Protein AF-A0A8C7GFR6-F1 (afdb_monomer_lite)

pLDDT: mean 73.21, std 19.99, range [36.62, 97.94]

Structure (mmCIF, N/CA/C/O backbone):
data_AF-A0A8C7GFR6-F1
#
_entry.id   AF-A0A8C7GFR6-F1
#
loop_
_atom_site.group_PDB
_atom_site.id
_atom_site.type_symbol
_atom_site.label_atom_id
_atom_site.label_alt_id
_atom_site.label_comp_id
_atom_site.label_asym_id
_atom_site.label_entity_id
_atom_site.label_seq_id
_atom_site.pdbx_PDB_ins_code
_atom_site.Cartn_x
_atom_site.Cartn_y
_atom_site.Cartn_z
_atom_site.occupancy
_atom_site.B_iso_or_equiv
_atom_site.auth_seq_id
_atom_site.auth_comp_id
_atom_site.auth_asym_id
_atom_site.auth_atom_id
_atom_site.pdbx_PDB_model_num
ATOM 1 N N . MET A 1 1 ? 80.960 -46.924 -108.525 1.00 36.62 1 MET A N 1
ATOM 2 C CA . MET A 1 1 ? 81.783 -46.013 -107.696 1.00 36.62 1 MET A CA 1
ATOM 3 C C . MET A 1 1 ? 80.861 -44.865 -107.328 1.00 36.62 1 MET A C 1
ATOM 5 O O . MET A 1 1 ? 80.408 -44.192 -108.235 1.00 36.62 1 MET A O 1
ATOM 9 N N . GLY A 1 2 ? 80.230 -44.901 -106.152 1.00 39.12 2 GLY A N 1
ATOM 10 C CA . GLY A 1 2 ? 80.754 -44.278 -104.926 1.00 39.12 2 GLY A CA 1
ATOM 11 C C . GLY A 1 2 ? 80.373 -42.790 -104.955 1.00 39.12 2 GLY A C 1
ATOM 12 O O . GLY A 1 2 ? 80.595 -42.145 -105.963 1.00 39.12 2 GLY A O 1
ATOM 13 N N . SER A 1 3 ? 79.770 -42.152 -103.966 1.00 44.12 3 SER A N 1
ATOM 14 C CA . SER A 1 3 ? 79.444 -42.494 -102.588 1.00 44.12 3 SER A CA 1
ATOM 15 C C . SER A 1 3 ? 78.724 -41.267 -102.009 1.00 44.12 3 SER A C 1
ATOM 17 O O . SER A 1 3 ? 79.052 -40.140 -102.369 1.00 44.12 3 SER A O 1
ATOM 19 N N . ALA A 1 4 ? 77.806 -41.513 -101.075 1.00 51.78 4 ALA A N 1
ATOM 20 C CA . ALA A 1 4 ? 77.635 -40.708 -99.865 1.00 51.78 4 ALA A CA 1
ATOM 21 C C . ALA A 1 4 ? 77.286 -39.211 -100.002 1.00 51.78 4 ALA A C 1
ATOM 23 O O . ALA A 1 4 ? 78.116 -38.387 -99.657 1.00 51.78 4 ALA A O 1
ATOM 24 N N . TRP A 1 5 ? 76.039 -38.856 -100.353 1.00 46.09 5 TRP A N 1
ATOM 25 C CA . TRP A 1 5 ? 75.484 -37.524 -100.005 1.00 46.09 5 TRP A CA 1
ATOM 26 C C . TRP A 1 5 ? 73.979 -37.507 -99.654 1.00 46.09 5 TRP A C 1
ATOM 28 O O . TRP A 1 5 ? 73.376 -36.443 -99.567 1.00 46.09 5 TRP A O 1
ATOM 38 N N . THR A 1 6 ? 73.344 -38.653 -99.383 1.00 49.88 6 THR A N 1
ATOM 39 C CA . THR A 1 6 ? 71.915 -38.729 -98.998 1.00 49.88 6 THR A CA 1
ATOM 40 C C . THR A 1 6 ? 71.670 -38.799 -97.483 1.00 49.88 6 THR A C 1
ATOM 42 O O . THR A 1 6 ? 70.649 -39.329 -97.056 1.00 49.88 6 THR A O 1
ATOM 45 N N . GLN A 1 7 ? 72.577 -38.276 -96.646 1.00 54.22 7 GLN A N 1
ATOM 46 C CA . GLN A 1 7 ? 72.480 -38.428 -95.182 1.00 54.22 7 GLN A CA 1
ATOM 47 C C . GLN A 1 7 ? 72.516 -37.175 -94.275 1.00 54.22 7 GLN A C 1
ATOM 49 O O . GLN A 1 7 ? 72.302 -37.379 -93.084 1.00 54.22 7 GLN A O 1
ATOM 54 N N . PRO A 1 8 ? 72.650 -35.900 -94.711 1.00 48.75 8 PRO A N 1
ATOM 55 C CA . PRO A 1 8 ? 72.540 -34.802 -93.743 1.00 48.75 8 PRO A CA 1
ATOM 56 C C . PRO A 1 8 ? 71.110 -34.249 -93.589 1.00 48.75 8 PRO A C 1
ATOM 58 O O . PRO A 1 8 ? 70.756 -33.785 -92.512 1.00 48.75 8 PRO A O 1
ATOM 61 N N . LEU A 1 9 ? 70.246 -34.318 -94.612 1.00 44.97 9 LEU A N 1
ATOM 62 C CA . LEU A 1 9 ? 68.931 -33.646 -94.575 1.00 44.97 9 LEU A CA 1
ATOM 63 C C . LEU A 1 9 ? 67.828 -34.441 -93.855 1.00 44.97 9 LEU A C 1
ATOM 65 O O . LEU A 1 9 ? 66.979 -33.847 -93.196 1.00 44.97 9 LEU A O 1
ATOM 69 N N . ALA A 1 10 ? 67.862 -35.776 -93.907 1.00 48.12 10 ALA A N 1
ATOM 70 C CA . ALA A 1 10 ? 66.875 -36.612 -93.215 1.00 48.12 10 ALA A CA 1
ATOM 71 C C . ALA A 1 10 ? 67.084 -36.651 -91.686 1.00 48.12 10 ALA A C 1
ATOM 73 O O . ALA A 1 10 ? 66.133 -36.877 -90.944 1.00 48.12 10 ALA A O 1
ATOM 74 N N . MET A 1 11 ? 68.308 -36.387 -91.211 1.00 45.22 11 MET A N 1
ATOM 75 C CA . MET A 1 11 ? 68.628 -36.339 -89.779 1.00 45.22 11 MET A CA 1
ATOM 76 C C . MET A 1 11 ? 68.269 -34.979 -89.155 1.00 45.22 11 MET A C 1
ATOM 78 O O . MET A 1 11 ? 67.851 -34.924 -88.004 1.00 45.22 11 MET A O 1
ATOM 82 N N . VAL A 1 12 ? 68.316 -33.892 -89.935 1.00 51.50 12 VAL A N 1
ATOM 83 C CA . VAL A 1 12 ? 67.908 -32.556 -89.469 1.00 51.50 12 VAL A CA 1
ATOM 84 C C . VAL A 1 12 ? 66.383 -32.444 -89.357 1.00 51.50 12 VAL A C 1
ATOM 86 O O . VAL A 1 12 ? 65.889 -31.874 -88.391 1.00 51.50 12 VAL A O 1
ATOM 89 N N . CYS A 1 13 ? 65.607 -33.049 -90.262 1.00 40.81 13 CYS A N 1
ATOM 90 C CA . CYS A 1 13 ? 64.141 -32.978 -90.190 1.00 40.81 13 CYS A CA 1
ATOM 91 C C . CYS A 1 13 ? 63.514 -33.816 -89.061 1.00 40.81 13 CYS A C 1
ATOM 93 O O . CYS A 1 13 ? 62.429 -33.468 -88.600 1.00 40.81 13 CYS A O 1
ATOM 95 N N . TRP A 1 14 ? 64.179 -34.866 -88.564 1.00 41.56 14 TRP A N 1
ATOM 96 C CA . TRP A 1 14 ? 63.664 -35.635 -87.420 1.00 41.56 14 TRP A CA 1
ATOM 97 C C . TRP A 1 14 ? 63.916 -34.930 -86.076 1.00 41.56 14 TRP A C 1
ATOM 99 O O . TRP A 1 14 ? 63.148 -35.108 -85.135 1.00 41.56 14 TRP A O 1
ATOM 109 N N . GLN A 1 15 ? 64.931 -34.060 -86.002 1.00 46.03 15 GLN A N 1
ATOM 110 C CA . GLN A 1 15 ? 65.277 -33.316 -84.785 1.00 46.03 15 GLN A CA 1
ATOM 111 C C . GLN A 1 15 ? 64.313 -32.149 -84.482 1.00 46.03 15 GLN A C 1
ATOM 113 O O . GLN A 1 15 ? 64.289 -31.655 -83.358 1.00 46.03 15 GLN A O 1
ATOM 118 N N . TYR A 1 16 ? 63.501 -31.714 -85.456 1.00 47.22 16 TYR A N 1
ATOM 119 C CA . TYR A 1 16 ? 62.578 -30.576 -85.306 1.00 47.22 16 TYR A CA 1
ATOM 120 C C . TYR A 1 16 ? 61.100 -30.960 -85.114 1.00 47.22 16 TYR A C 1
ATOM 122 O O . TYR A 1 16 ? 60.263 -30.068 -84.995 1.00 47.22 16 TYR A O 1
ATOM 130 N N . ILE A 1 17 ? 60.752 -32.253 -85.056 1.00 49.94 17 ILE A N 1
ATOM 131 C CA . ILE A 1 17 ? 59.346 -32.714 -84.952 1.00 49.94 17 ILE A CA 1
ATOM 132 C C . ILE A 1 17 ? 58.988 -33.260 -83.555 1.00 49.94 17 ILE A C 1
ATOM 134 O O . ILE A 1 17 ? 57.851 -33.641 -83.298 1.00 49.94 17 ILE A O 1
ATOM 138 N N . THR A 1 18 ? 59.898 -33.216 -82.584 1.00 48.84 18 THR A N 1
ATOM 139 C CA . THR A 1 18 ? 59.584 -33.599 -81.198 1.00 48.84 18 THR A CA 1
ATOM 140 C C . THR A 1 18 ? 59.754 -32.419 -80.259 1.00 48.84 18 THR A C 1
ATOM 142 O O . THR A 1 18 ? 60.685 -32.366 -79.461 1.00 48.84 18 THR A O 1
ATOM 145 N N . ASN A 1 19 ? 58.835 -31.462 -80.345 1.00 41.47 19 ASN A N 1
ATOM 146 C CA . ASN A 1 19 ? 58.577 -30.576 -79.221 1.00 41.47 19 ASN A CA 1
ATOM 147 C C . ASN A 1 19 ? 57.063 -30.527 -78.994 1.00 41.47 19 ASN A C 1
ATOM 149 O O . ASN A 1 19 ? 56.381 -29.685 -79.582 1.00 41.47 19 ASN A O 1
ATOM 153 N N . PRO A 1 20 ? 56.490 -31.479 -78.233 1.00 44.44 20 PRO A N 1
ATOM 154 C CA . PRO A 1 20 ? 55.107 -31.355 -77.818 1.00 44.44 20 PRO A CA 1
ATOM 155 C C . PRO A 1 20 ? 55.033 -30.141 -76.891 1.00 44.44 20 PRO A C 1
ATOM 157 O O . PRO A 1 20 ? 55.447 -30.207 -75.735 1.00 44.44 20 PRO A O 1
ATOM 160 N N . GLN A 1 21 ? 54.523 -29.018 -77.401 1.00 46.84 21 GLN A N 1
ATOM 161 C CA . GLN A 1 21 ? 54.045 -27.938 -76.547 1.00 46.84 21 GLN A CA 1
ATOM 162 C C . GLN A 1 21 ? 52.950 -28.537 -75.659 1.00 46.84 21 GLN A C 1
ATOM 164 O O . GLN A 1 21 ? 51.821 -28.751 -76.100 1.00 46.84 21 GLN A O 1
ATOM 169 N N . ARG A 1 22 ? 53.308 -28.899 -74.424 1.00 41.91 22 ARG A N 1
ATOM 170 C CA . ARG A 1 22 ? 52.349 -29.325 -73.407 1.00 41.91 22 ARG A CA 1
ATOM 171 C C . ARG A 1 22 ? 51.543 -28.090 -73.016 1.00 41.91 22 ARG A C 1
ATOM 173 O O . ARG A 1 22 ? 52.023 -27.241 -72.272 1.00 41.91 22 ARG A O 1
ATOM 180 N N . PHE A 1 23 ? 50.333 -27.974 -73.551 1.00 47.91 23 PHE A N 1
ATOM 181 C CA . PHE A 1 23 ? 49.353 -27.004 -73.082 1.00 47.91 23 PHE A CA 1
ATOM 182 C C . PHE A 1 23 ? 48.675 -27.581 -71.841 1.00 47.91 23 PHE A C 1
ATOM 184 O O . PHE A 1 23 ? 48.022 -28.620 -71.912 1.00 47.91 23 PHE A O 1
ATOM 191 N N . TYR A 1 24 ? 48.865 -26.929 -70.697 1.00 46.41 24 TYR A N 1
ATOM 192 C CA . TYR A 1 24 ? 48.174 -27.290 -69.467 1.00 46.41 24 TYR A CA 1
ATOM 193 C C . TYR A 1 24 ? 46.792 -26.626 -69.442 1.00 46.41 24 TYR A C 1
ATOM 195 O O . TYR A 1 24 ? 46.680 -25.403 -69.423 1.00 46.41 24 TYR A O 1
ATOM 203 N N . THR A 1 25 ? 45.741 -27.443 -69.449 1.00 48.66 25 THR A N 1
ATOM 204 C CA . THR A 1 25 ? 44.327 -27.044 -69.325 1.00 48.66 25 THR A CA 1
ATOM 205 C C . THR A 1 25 ? 43.755 -27.537 -67.995 1.00 48.66 25 THR A C 1
ATOM 207 O O . THR A 1 25 ? 42.763 -28.262 -67.967 1.00 48.66 25 THR A O 1
ATOM 210 N N . GLY A 1 26 ? 44.417 -27.207 -66.886 1.00 50.91 26 GLY A N 1
ATOM 211 C CA . GLY A 1 26 ? 43.938 -27.508 -65.535 1.00 50.91 26 GLY A CA 1
ATOM 212 C C . GLY A 1 26 ? 43.893 -26.255 -64.650 1.00 50.91 26 GLY A C 1
ATOM 213 O O . GLY A 1 26 ? 44.527 -25.250 -64.976 1.00 50.91 26 GLY A O 1
ATOM 214 N N . PRO A 1 27 ? 43.120 -26.264 -63.551 1.00 43.28 27 PRO A N 1
ATOM 215 C CA . PRO A 1 27 ? 43.068 -25.139 -62.626 1.00 43.28 27 PRO A CA 1
ATOM 216 C C . PRO A 1 27 ? 44.352 -25.084 -61.784 1.00 43.28 27 PRO A C 1
ATOM 218 O O . PRO A 1 27 ? 44.597 -25.958 -60.954 1.00 43.28 27 PRO A O 1
ATOM 221 N N . LEU A 1 28 ? 45.164 -24.042 -61.989 1.00 53.00 28 LEU A N 1
ATOM 222 C CA . LEU A 1 28 ? 46.319 -23.735 -61.142 1.00 53.00 28 LEU A CA 1
ATOM 223 C C . LEU A 1 28 ? 45.821 -23.375 -59.736 1.00 53.00 28 LEU A C 1
ATOM 225 O O . LEU A 1 28 ? 45.024 -22.448 -59.582 1.00 53.00 28 LEU A O 1
ATOM 229 N N . LYS A 1 29 ? 46.269 -24.110 -58.714 1.00 47.47 29 LYS A N 1
ATOM 230 C CA . LYS A 1 29 ? 45.975 -23.784 -57.316 1.00 47.47 29 LYS A CA 1
ATOM 231 C C . LYS A 1 29 ? 47.085 -22.892 -56.762 1.00 47.47 29 LYS A C 1
ATOM 233 O O . LYS A 1 29 ? 48.237 -23.317 -56.781 1.00 47.47 29 LYS A O 1
ATOM 238 N N . PRO A 1 30 ? 46.771 -21.678 -56.293 1.00 48.97 30 PRO A N 1
ATOM 239 C CA . PRO A 1 30 ? 47.768 -20.825 -55.677 1.00 48.97 30 PRO A CA 1
ATOM 240 C C . PRO A 1 30 ? 48.004 -21.223 -54.222 1.00 48.97 30 PRO A C 1
ATOM 242 O O . PRO A 1 30 ? 47.048 -21.419 -53.471 1.00 48.97 30 PRO A O 1
ATOM 245 N N . GLU A 1 31 ? 49.268 -21.273 -53.816 1.00 47.62 31 GLU A N 1
ATOM 246 C CA . GLU A 1 31 ? 49.655 -21.332 -52.410 1.00 47.62 31 GLU A CA 1
ATOM 247 C C . GLU A 1 31 ? 50.559 -20.133 -52.092 1.00 47.62 31 GLU A C 1
ATOM 249 O O . GLU A 1 31 ? 51.469 -19.793 -52.850 1.00 47.62 31 GLU A O 1
ATOM 254 N N . MET A 1 32 ? 50.245 -19.425 -51.005 1.00 36.78 32 MET A N 1
ATOM 255 C CA . MET A 1 32 ? 50.958 -18.223 -50.576 1.00 36.78 32 MET A CA 1
ATOM 256 C C . MET A 1 32 ? 52.076 -18.620 -49.611 1.00 36.78 32 MET A C 1
ATOM 258 O O . MET A 1 32 ? 51.800 -19.000 -48.476 1.00 36.78 32 MET A O 1
ATOM 262 N N . SER A 1 33 ? 53.333 -18.451 -50.017 1.00 44.53 33 SER A N 1
ATOM 263 C CA . SER A 1 33 ? 54.465 -18.435 -49.091 1.00 44.53 33 SER A CA 1
ATOM 264 C C . SER A 1 33 ? 55.200 -17.096 -49.210 1.00 44.53 33 SER A C 1
ATOM 266 O O . SER A 1 33 ? 55.475 -16.592 -50.295 1.00 44.53 33 SER A O 1
ATOM 268 N N . ASN A 1 34 ? 55.432 -16.454 -48.062 1.00 43.50 34 ASN A N 1
ATOM 269 C CA . ASN A 1 34 ? 56.186 -15.202 -47.926 1.00 43.50 34 ASN A CA 1
ATOM 270 C C . ASN A 1 34 ? 55.723 -14.017 -48.814 1.00 43.50 34 ASN A C 1
ATOM 272 O O . ASN A 1 34 ? 56.536 -13.289 -49.381 1.00 43.50 34 ASN A O 1
ATOM 276 N N . GLY A 1 35 ? 54.406 -13.814 -48.944 1.00 48.97 35 GLY A N 1
ATOM 277 C CA . GLY A 1 35 ? 53.829 -12.591 -49.527 1.00 48.97 35 GLY A CA 1
ATOM 278 C C . GLY A 1 35 ? 53.980 -12.423 -51.045 1.00 48.97 35 GLY A C 1
ATOM 279 O O . GLY A 1 35 ? 53.602 -11.376 -51.566 1.00 48.97 35 GLY A O 1
ATOM 280 N N . THR A 1 36 ? 54.472 -13.438 -51.761 1.00 45.56 36 THR A N 1
ATOM 281 C CA . THR A 1 36 ? 54.623 -13.413 -53.225 1.00 45.56 36 THR A CA 1
ATOM 282 C C . THR A 1 36 ? 53.935 -14.640 -53.835 1.00 45.56 36 THR A C 1
ATOM 284 O O . THR A 1 36 ? 53.988 -15.729 -53.271 1.00 45.56 36 THR A O 1
ATOM 287 N N . PHE A 1 37 ? 53.223 -14.476 -54.957 1.00 47.66 37 PHE A N 1
ATOM 288 C CA . PHE A 1 37 ? 52.504 -15.580 -55.613 1.00 47.66 37 PHE A CA 1
ATOM 289 C C . PHE A 1 37 ? 53.481 -16.463 -56.400 1.00 47.66 37 PHE A C 1
ATOM 291 O O . PHE A 1 37 ? 54.032 -16.028 -57.414 1.00 47.66 37 PHE A O 1
ATOM 298 N N . HIS A 1 38 ? 53.653 -17.712 -55.971 1.00 52.72 38 HIS A N 1
ATOM 299 C CA . HIS A 1 38 ? 54.485 -18.695 -56.661 1.00 52.72 38 HIS A CA 1
ATOM 300 C C . HIS A 1 38 ? 53.599 -19.767 -57.307 1.00 52.72 38 HIS A C 1
ATOM 302 O O . HIS A 1 38 ? 52.796 -20.413 -56.643 1.00 52.72 38 HIS A O 1
ATOM 308 N N . HIS A 1 39 ? 53.715 -19.925 -58.629 1.00 53.62 39 HIS A N 1
ATOM 309 C CA . HIS A 1 39 ? 53.036 -20.988 -59.370 1.00 53.62 39 HIS A CA 1
ATOM 310 C C . HIS A 1 39 ? 54.040 -22.117 -59.597 1.00 53.62 39 HIS A C 1
ATOM 312 O O . HIS A 1 39 ? 54.970 -21.960 -60.389 1.00 53.62 39 HIS A O 1
ATOM 318 N N . PHE A 1 40 ? 53.867 -23.233 -58.895 1.00 54.81 40 PHE A N 1
ATOM 319 C CA . PHE A 1 40 ? 54.718 -24.409 -59.049 1.00 54.81 40 PHE A CA 1
ATOM 320 C C . PHE A 1 40 ? 54.186 -25.297 -60.179 1.00 54.81 40 PHE A C 1
ATOM 322 O O . PHE A 1 40 ? 52.985 -25.558 -60.271 1.00 54.81 40 PHE A O 1
ATOM 329 N N . PHE A 1 41 ? 55.079 -25.744 -61.062 1.00 51.53 41 PHE A N 1
ATOM 330 C CA . PHE A 1 41 ? 54.760 -26.722 -62.098 1.00 51.53 41 PHE A CA 1
ATOM 331 C C . PHE A 1 41 ? 55.434 -28.046 -61.749 1.00 51.53 41 PHE A C 1
ATOM 333 O O . PHE A 1 41 ? 56.651 -28.161 -61.864 1.00 51.53 41 PHE A O 1
ATOM 340 N N . VAL A 1 42 ? 54.636 -29.038 -61.353 1.00 53.81 42 VAL A N 1
ATOM 341 C CA . VAL A 1 42 ? 55.092 -30.419 -61.157 1.00 53.81 42 VAL A CA 1
ATOM 342 C C . VAL A 1 42 ? 54.607 -31.239 -62.359 1.00 53.81 42 VAL A C 1
ATOM 344 O O . VAL A 1 42 ? 53.394 -31.373 -62.535 1.00 53.81 42 VAL A O 1
ATOM 347 N N . PRO A 1 43 ? 55.501 -31.758 -63.224 1.00 48.50 43 PRO A N 1
ATOM 348 C CA . PRO A 1 43 ? 55.114 -32.416 -64.476 1.00 48.50 43 PRO A CA 1
ATOM 349 C C . PRO A 1 43 ? 54.253 -33.679 -64.319 1.00 48.50 43 PRO A C 1
ATOM 351 O O . PRO A 1 43 ? 53.552 -34.021 -65.273 1.00 48.50 43 PRO A O 1
ATOM 354 N N . ASP A 1 44 ? 54.288 -34.323 -63.146 1.00 57.34 44 ASP A N 1
ATOM 355 C CA . ASP A 1 44 ? 53.643 -35.620 -62.889 1.00 57.34 44 ASP A CA 1
ATOM 356 C C . ASP A 1 44 ? 52.540 -35.574 -61.806 1.00 57.34 44 ASP A C 1
ATOM 358 O O . ASP A 1 44 ? 51.776 -36.525 -61.669 1.00 57.34 44 ASP A O 1
ATOM 362 N N . GLY A 1 45 ? 52.371 -34.445 -61.104 1.00 52.47 45 GLY A N 1
ATOM 363 C CA . GLY A 1 45 ? 51.220 -34.189 -60.224 1.00 52.47 45 GLY A CA 1
ATOM 364 C C . GLY A 1 45 ? 51.267 -34.764 -58.800 1.00 52.47 45 GLY A C 1
ATOM 365 O O . GLY A 1 45 ? 50.340 -34.475 -58.046 1.00 52.47 45 GLY A 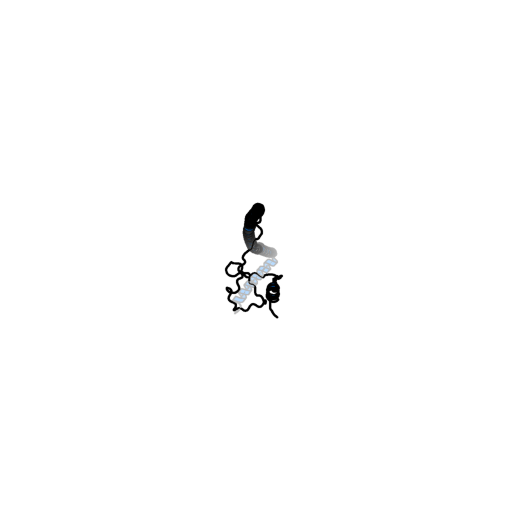O 1
ATOM 366 N N . ASP A 1 46 ? 52.315 -35.495 -58.412 1.00 53.25 46 ASP A N 1
ATOM 367 C CA . ASP A 1 46 ? 52.578 -35.878 -57.014 1.00 53.25 46 ASP A CA 1
ATOM 368 C C . ASP A 1 46 ? 53.620 -34.929 -56.400 1.00 53.25 46 ASP A C 1
ATOM 370 O O . ASP A 1 46 ? 54.703 -34.751 -56.951 1.00 53.25 46 ASP A O 1
ATOM 374 N N . TYR A 1 47 ? 53.277 -34.295 -55.276 1.00 54.41 47 TYR A N 1
ATOM 375 C CA . TYR A 1 47 ? 54.200 -33.480 -54.481 1.00 54.41 47 TYR A CA 1
ATOM 376 C C . TYR A 1 47 ? 54.864 -34.377 -53.425 1.00 54.41 47 TYR A C 1
ATOM 378 O O . TYR A 1 47 ? 54.169 -34.884 -52.545 1.00 54.41 47 TYR A O 1
ATOM 386 N N . GLU A 1 48 ? 56.185 -34.564 -53.486 1.00 58.03 48 GLU A N 1
ATOM 387 C CA . GLU A 1 48 ? 56.967 -35.080 -52.353 1.00 58.03 48 GLU A CA 1
ATOM 388 C C . GLU A 1 48 ? 57.560 -33.899 -51.563 1.00 58.03 48 GLU A C 1
ATOM 390 O O . GLU A 1 48 ? 58.107 -32.963 -52.141 1.00 58.03 48 GLU A O 1
ATOM 395 N N . ASP A 1 49 ? 57.478 -33.943 -50.228 1.00 55.97 49 ASP A N 1
ATOM 396 C CA . ASP A 1 49 ? 57.850 -32.850 -49.302 1.00 55.97 49 ASP A CA 1
ATOM 397 C C . ASP A 1 49 ? 59.351 -32.458 -49.302 1.00 55.97 49 ASP A C 1
ATOM 399 O O . ASP A 1 49 ? 59.779 -31.646 -48.482 1.00 55.97 49 ASP A O 1
ATOM 403 N N . ASN A 1 50 ? 60.174 -33.041 -50.179 1.00 53.38 50 ASN A N 1
ATOM 404 C CA . ASN A 1 50 ? 61.635 -32.893 -50.187 1.00 53.38 50 ASN A CA 1
ATOM 405 C C . ASN A 1 50 ? 62.207 -32.225 -51.448 1.00 53.38 50 ASN A C 1
ATOM 407 O O . ASN A 1 50 ? 63.431 -32.126 -51.569 1.00 53.38 50 ASN A O 1
ATOM 411 N N . ASP A 1 51 ? 61.364 -31.762 -52.371 1.00 57.03 51 ASP A N 1
ATOM 412 C CA . ASP A 1 51 ? 61.840 -31.081 -53.575 1.00 57.03 51 ASP A CA 1
ATOM 413 C C . ASP A 1 51 ? 62.149 -29.600 -53.299 1.00 57.03 51 ASP A C 1
ATOM 415 O O . ASP A 1 51 ? 61.289 -28.801 -52.926 1.00 57.03 51 ASP A O 1
ATOM 419 N N . ASP A 1 52 ? 63.422 -29.242 -53.481 1.00 53.88 52 ASP A N 1
ATOM 420 C CA . ASP A 1 52 ? 63.991 -27.929 -53.177 1.00 53.88 52 ASP A CA 1
ATOM 421 C C . ASP A 1 52 ? 63.365 -26.836 -54.084 1.00 53.88 52 ASP A C 1
ATOM 423 O O . ASP A 1 52 ? 63.514 -26.893 -55.316 1.00 53.88 52 ASP A O 1
ATOM 427 N N . PRO A 1 53 ? 62.662 -25.826 -53.530 1.00 54.53 53 PRO A N 1
ATOM 428 C CA . PRO A 1 53 ? 61.821 -24.899 -54.298 1.00 54.53 53 PRO A CA 1
ATOM 429 C C . PRO A 1 53 ? 62.586 -24.001 -55.286 1.00 54.53 53 PRO A C 1
ATOM 431 O O . PRO A 1 53 ? 61.971 -23.391 -56.163 1.00 54.53 53 PRO A O 1
ATOM 434 N N . GLU A 1 54 ? 63.917 -23.934 -55.195 1.00 55.09 54 GLU A N 1
ATOM 435 C CA . GLU A 1 54 ? 64.762 -23.175 -56.126 1.00 55.09 54 GLU A CA 1
ATOM 436 C C . GLU A 1 54 ? 65.025 -23.909 -57.453 1.00 55.09 54 GLU A C 1
ATOM 438 O O . GLU A 1 54 ? 65.284 -23.262 -58.470 1.00 55.09 54 GLU A O 1
ATOM 443 N N . GLN A 1 55 ? 64.920 -25.244 -57.496 1.00 51.25 55 GLN A N 1
ATOM 444 C CA . GLN A 1 55 ? 65.195 -26.014 -58.720 1.00 51.25 55 GLN A CA 1
ATOM 445 C C . GLN A 1 55 ? 64.010 -26.047 -59.697 1.00 51.25 55 GLN A C 1
ATOM 447 O O . GLN A 1 55 ? 64.211 -26.212 -60.902 1.00 51.25 55 GLN A O 1
ATOM 452 N N . CYS A 1 56 ? 62.785 -25.833 -59.205 1.00 51.28 56 CYS A N 1
ATOM 453 C CA . CYS A 1 56 ? 61.551 -25.880 -60.000 1.00 51.28 56 CYS A CA 1
ATOM 454 C C . CYS A 1 56 ? 60.964 -24.492 -60.313 1.00 51.28 56 CYS A C 1
ATOM 456 O O . CYS A 1 56 ? 59.781 -24.363 -60.643 1.00 51.28 56 CYS A O 1
ATOM 458 N N . GLN A 1 57 ? 61.771 -23.430 -60.234 1.00 49.16 57 GLN A N 1
ATOM 459 C CA . GLN A 1 57 ? 61.311 -22.078 -60.533 1.00 49.16 57 GLN A CA 1
ATOM 460 C C . GLN A 1 57 ? 61.357 -21.790 -62.042 1.00 49.16 57 GLN A C 1
ATOM 462 O O . GLN A 1 57 ? 62.396 -21.468 -62.619 1.00 49.16 57 GLN A O 1
ATOM 467 N N . MET A 1 58 ? 60.199 -21.836 -62.701 1.00 48.94 58 MET A N 1
ATOM 468 C CA . MET A 1 58 ? 60.061 -21.294 -64.054 1.00 48.94 58 MET A CA 1
ATOM 469 C C . MET A 1 58 ? 59.983 -19.761 -63.984 1.00 48.94 58 MET A C 1
ATOM 471 O O . MET A 1 58 ? 58.971 -19.187 -63.584 1.00 48.94 58 MET A O 1
ATOM 475 N N . LEU A 1 59 ? 61.057 -19.080 -64.393 1.00 50.16 59 LEU A N 1
ATOM 476 C CA . LEU A 1 59 ? 61.063 -17.632 -64.613 1.00 50.16 59 LEU A CA 1
ATOM 477 C C . LEU A 1 59 ? 60.198 -17.302 -65.837 1.00 50.16 59 LEU A C 1
ATOM 479 O O . LEU A 1 59 ? 60.628 -17.456 -66.983 1.00 50.16 59 LEU A O 1
ATOM 483 N N . PHE A 1 60 ? 58.976 -16.823 -65.609 1.00 46.59 60 PHE A N 1
ATOM 484 C CA . PHE A 1 60 ? 58.130 -16.297 -66.676 1.00 46.59 60 PHE A CA 1
ATOM 485 C C . PHE A 1 60 ? 58.756 -15.016 -67.245 1.00 46.59 60 PHE A C 1
ATOM 487 O O . PHE A 1 60 ? 58.580 -13.923 -66.711 1.00 46.59 60 PHE A O 1
ATOM 494 N N . LYS A 1 61 ? 59.482 -15.125 -68.362 1.00 4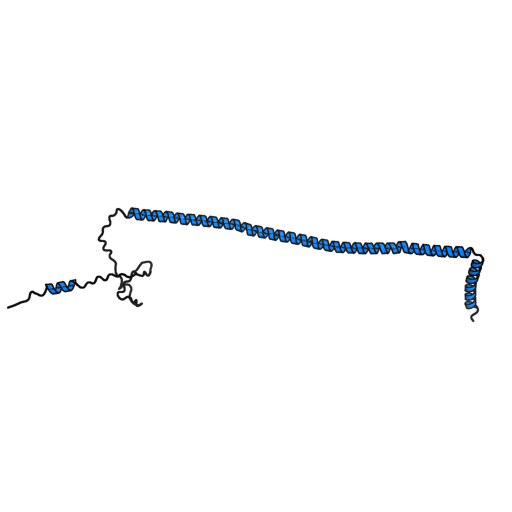5.84 61 LYS A N 1
ATOM 495 C CA . LYS A 1 61 ? 59.739 -13.969 -69.227 1.00 45.84 61 LYS A CA 1
ATOM 496 C C . LYS A 1 61 ? 58.493 -13.731 -70.068 1.00 45.84 61 LYS A C 1
ATOM 498 O O . LYS A 1 61 ? 58.232 -14.469 -71.016 1.00 45.84 61 LYS A O 1
ATOM 503 N N . PHE A 1 62 ? 57.738 -12.696 -69.710 1.00 41.56 62 PHE A N 1
ATOM 504 C CA . PHE A 1 62 ? 56.631 -12.183 -70.508 1.00 41.56 62 PHE A CA 1
ATOM 505 C C . PHE A 1 62 ? 57.190 -11.728 -71.864 1.00 41.56 62 PHE A C 1
ATOM 507 O O . PHE A 1 62 ? 57.796 -10.665 -71.988 1.00 41.56 62 PHE A O 1
ATOM 514 N N . ALA A 1 63 ? 57.076 -12.575 -72.885 1.00 46.47 63 ALA A N 1
ATOM 515 C CA . ALA A 1 63 ? 57.404 -12.203 -74.252 1.00 46.47 63 ALA A CA 1
ATOM 516 C C . ALA A 1 63 ? 56.201 -11.457 -74.831 1.00 46.47 63 ALA A C 1
ATOM 518 O O . ALA A 1 63 ? 55.438 -12.013 -75.623 1.00 46.47 63 ALA A O 1
ATOM 519 N N . ASP A 1 64 ? 56.005 -10.214 -74.394 1.00 39.53 64 ASP A N 1
ATOM 520 C CA . ASP A 1 64 ? 54.958 -9.377 -74.956 1.00 39.53 64 ASP A CA 1
ATOM 521 C C . ASP A 1 64 ? 55.348 -8.971 -76.383 1.00 39.53 64 ASP A C 1
ATOM 523 O O . ASP A 1 64 ? 56.211 -8.124 -76.619 1.00 39.53 64 ASP A O 1
ATOM 527 N N . ARG A 1 65 ? 54.760 -9.654 -77.367 1.00 47.31 65 ARG A N 1
ATOM 528 C CA . ARG A 1 65 ? 54.859 -9.299 -78.790 1.00 47.31 65 ARG A CA 1
ATOM 529 C C . ARG A 1 65 ? 53.681 -8.446 -79.252 1.00 47.31 65 ARG A C 1
ATOM 531 O O . ARG A 1 65 ? 53.442 -8.345 -80.456 1.00 47.31 65 ARG A O 1
ATOM 538 N N . ARG A 1 66 ? 52.964 -7.798 -78.333 1.00 45.34 66 ARG A N 1
ATOM 539 C CA . ARG A 1 66 ? 52.054 -6.707 -78.667 1.00 45.34 66 ARG A CA 1
ATOM 540 C C . ARG A 1 66 ? 52.482 -5.483 -77.878 1.00 45.34 66 ARG A C 1
ATOM 542 O O . ARG A 1 66 ? 52.245 -5.376 -76.690 1.00 45.34 66 ARG A O 1
ATOM 549 N N . ALA A 1 67 ? 53.078 -4.523 -78.577 1.00 50.38 67 ALA A N 1
ATOM 550 C CA . ALA A 1 67 ? 53.000 -3.145 -78.133 1.00 50.38 67 ALA A CA 1
ATOM 551 C C . ALA A 1 67 ? 51.508 -2.770 -78.115 1.00 50.38 67 ALA A C 1
ATOM 553 O O . ALA A 1 67 ? 50.955 -2.364 -79.138 1.00 50.38 67 ALA A O 1
ATOM 554 N N . CYS A 1 68 ? 50.831 -3.001 -76.988 1.00 48.31 68 CYS A N 1
ATOM 555 C CA . CYS A 1 68 ? 49.560 -2.358 -76.713 1.00 48.31 68 CYS A CA 1
ATOM 556 C C . CYS A 1 68 ? 49.837 -0.856 -76.718 1.00 48.31 68 CYS A C 1
ATOM 558 O O . CYS A 1 68 ? 50.732 -0.365 -76.029 1.00 48.31 68 CYS A O 1
ATOM 560 N N . GLY A 1 69 ? 49.141 -0.150 -77.606 1.00 46.91 69 GLY A N 1
ATOM 561 C CA . GLY A 1 69 ? 49.245 1.293 -77.720 1.00 46.91 69 GLY A CA 1
ATOM 562 C C . GLY A 1 69 ? 48.937 1.933 -76.373 1.00 46.91 69 GLY A C 1
ATOM 563 O O . GLY A 1 69 ? 47.924 1.629 -75.754 1.00 46.91 69 GLY A O 1
ATOM 564 N N . VAL A 1 70 ? 49.815 2.838 -75.962 1.00 49.47 70 VAL A N 1
ATOM 565 C CA . VAL A 1 70 ? 49.810 3.637 -74.725 1.00 49.47 70 VAL A CA 1
ATOM 566 C C . VAL A 1 70 ? 48.625 4.633 -74.674 1.00 49.47 70 VAL A C 1
ATOM 568 O O . VAL A 1 70 ? 48.737 5.724 -74.143 1.00 49.47 70 VAL A O 1
ATOM 571 N N . HIS A 1 71 ? 47.468 4.315 -75.264 1.00 50.44 71 HIS A N 1
ATOM 572 C CA . HIS A 1 71 ? 46.387 5.287 -75.474 1.00 50.44 71 HIS A CA 1
ATOM 573 C C . HIS A 1 71 ? 44.961 4.761 -75.259 1.00 50.44 71 HIS A C 1
ATOM 575 O O . HIS A 1 71 ? 44.031 5.372 -75.776 1.00 50.44 71 HIS A O 1
ATOM 581 N N . HIS A 1 72 ? 44.740 3.672 -74.511 1.00 51.81 72 HIS A N 1
ATOM 582 C CA . HIS A 1 72 ? 43.355 3.310 -74.156 1.00 51.81 72 HIS A CA 1
ATOM 583 C C . HIS A 1 72 ? 43.112 2.685 -72.771 1.00 51.81 72 HIS A C 1
ATOM 585 O O . HIS A 1 72 ? 41.949 2.581 -72.384 1.00 51.81 72 HIS A O 1
ATOM 591 N N . ASP A 1 73 ? 44.160 2.343 -72.010 1.00 53.84 73 ASP A N 1
ATOM 592 C CA . ASP A 1 73 ? 44.011 1.699 -70.692 1.00 53.84 73 ASP A CA 1
ATOM 593 C C . ASP A 1 73 ? 44.095 2.683 -69.507 1.00 53.84 73 ASP A C 1
ATOM 595 O O . ASP A 1 73 ? 43.587 2.391 -68.426 1.00 53.84 73 ASP A O 1
ATOM 599 N N . GLU A 1 74 ? 44.674 3.877 -69.688 1.00 56.28 74 GLU A N 1
ATOM 600 C CA . GLU A 1 74 ? 44.762 4.890 -68.616 1.00 56.28 74 GLU A CA 1
ATOM 601 C C . GLU A 1 74 ? 43.380 5.465 -68.239 1.00 56.28 74 GLU A C 1
ATOM 603 O O . GLU A 1 74 ? 43.120 5.774 -67.072 1.00 56.28 74 GLU A O 1
ATOM 608 N N . ASP A 1 75 ? 42.456 5.530 -69.202 1.00 56.66 75 ASP A N 1
ATOM 609 C CA . ASP A 1 75 ? 41.084 5.999 -68.979 1.00 56.66 75 ASP A CA 1
ATOM 610 C C . ASP A 1 75 ? 40.207 4.932 -68.301 1.00 56.66 75 ASP A C 1
ATOM 612 O O . ASP A 1 75 ? 39.349 5.263 -67.488 1.00 56.66 75 ASP A O 1
ATOM 616 N N . SER A 1 76 ? 40.420 3.637 -68.565 1.00 61.34 76 SER A N 1
ATOM 617 C CA . SER A 1 76 ? 39.656 2.578 -67.887 1.00 61.34 76 SER A CA 1
ATOM 618 C C . SER A 1 76 ? 40.101 2.372 -66.440 1.00 61.34 76 SER A C 1
ATOM 620 O O . SER A 1 76 ? 39.265 2.189 -65.557 1.00 61.34 76 SER A O 1
ATOM 622 N N . ASP A 1 77 ? 41.408 2.441 -66.178 1.00 67.75 77 ASP A N 1
ATOM 623 C CA . ASP A 1 77 ? 41.966 2.235 -64.837 1.00 67.75 77 ASP A CA 1
ATOM 624 C C . ASP A 1 77 ? 41.689 3.430 -63.907 1.00 67.75 77 ASP A C 1
ATOM 626 O O . ASP A 1 77 ? 41.556 3.275 -62.690 1.00 67.75 77 ASP A O 1
ATOM 630 N N . SER A 1 78 ? 41.560 4.635 -64.474 1.00 73.50 78 SER A N 1
ATOM 631 C CA . SER A 1 78 ? 41.146 5.833 -63.738 1.00 73.50 78 SER A CA 1
ATOM 632 C C . SER A 1 78 ? 39.658 5.814 -63.375 1.00 73.50 78 SER A C 1
ATOM 634 O O . SER A 1 78 ? 39.324 6.149 -62.240 1.00 73.50 78 SER A O 1
ATOM 636 N N . VAL A 1 79 ? 38.779 5.339 -64.267 1.00 75.88 79 VAL A N 1
ATOM 637 C CA . VAL A 1 79 ? 37.340 5.171 -63.981 1.00 75.88 79 VAL A CA 1
ATOM 638 C C . VAL A 1 79 ? 37.102 4.137 -62.876 1.00 75.88 79 VAL A C 1
ATOM 640 O O . VAL A 1 79 ? 36.371 4.410 -61.929 1.00 75.88 79 VAL A O 1
ATOM 643 N N . VAL A 1 80 ? 37.778 2.984 -62.927 1.00 82.69 80 VAL A N 1
ATOM 644 C CA . VAL A 1 80 ? 37.663 1.949 -61.879 1.00 82.69 80 VAL A CA 1
ATOM 645 C C . VAL A 1 80 ? 38.172 2.454 -60.523 1.00 82.69 80 VAL A C 1
ATOM 647 O O . VAL A 1 80 ? 37.629 2.111 -59.470 1.00 82.69 80 VAL A O 1
ATOM 650 N N . ARG A 1 81 ? 39.215 3.291 -60.525 1.00 84.06 81 ARG A N 1
ATOM 651 C CA . ARG A 1 81 ? 39.752 3.902 -59.304 1.00 84.06 81 ARG A CA 1
ATOM 652 C C . ARG A 1 81 ? 38.794 4.925 -58.704 1.00 84.06 81 ARG A C 1
ATOM 654 O O . ARG A 1 81 ? 38.652 4.953 -57.484 1.00 84.06 81 ARG A O 1
ATOM 661 N N . GLU A 1 82 ? 38.138 5.724 -59.539 1.00 86.44 82 GLU A N 1
ATOM 662 C CA . GLU A 1 82 ? 37.109 6.671 -59.107 1.00 86.44 82 GLU A CA 1
ATOM 663 C C . GLU A 1 82 ? 35.920 5.937 -58.473 1.00 86.44 82 GLU A C 1
ATOM 665 O O . GLU A 1 82 ? 35.516 6.267 -57.359 1.00 86.44 82 GLU A O 1
ATOM 670 N N . ASP A 1 83 ? 35.443 4.857 -59.099 1.00 88.81 83 ASP A N 1
ATOM 671 C CA . ASP A 1 83 ? 34.375 4.019 -58.540 1.00 88.81 83 ASP A CA 1
ATOM 672 C C . ASP A 1 83 ? 34.765 3.423 -57.177 1.00 88.81 83 ASP A C 1
ATOM 674 O O . ASP A 1 83 ? 33.959 3.404 -56.244 1.00 88.81 83 ASP A O 1
ATOM 678 N N . PHE A 1 84 ? 36.020 2.990 -57.005 1.00 89.38 84 PHE A N 1
ATOM 679 C CA . PHE A 1 84 ? 36.507 2.488 -55.717 1.00 89.38 84 PHE A CA 1
ATOM 680 C C . PHE A 1 84 ? 36.569 3.582 -54.637 1.00 89.38 84 PHE A C 1
ATOM 682 O O . PHE A 1 84 ? 36.274 3.316 -53.470 1.00 89.38 84 PHE A O 1
ATOM 689 N N . ILE A 1 85 ? 36.917 4.818 -55.008 1.00 90.81 85 ILE A N 1
ATOM 690 C CA . ILE A 1 85 ? 36.905 5.974 -54.098 1.00 90.81 85 ILE A CA 1
ATOM 691 C C . ILE A 1 85 ? 35.469 6.297 -53.672 1.00 90.81 85 ILE A C 1
ATOM 693 O O . ILE A 1 85 ? 35.215 6.484 -52.480 1.00 90.81 85 ILE A O 1
ATOM 697 N N . ILE A 1 86 ? 34.524 6.296 -54.615 1.00 92.88 86 ILE A N 1
ATOM 698 C CA . ILE A 1 86 ? 33.100 6.520 -54.338 1.00 92.88 86 ILE A CA 1
ATOM 699 C C . ILE A 1 86 ? 32.569 5.444 -53.387 1.00 92.88 86 ILE A C 1
ATOM 701 O O . ILE A 1 86 ? 31.948 5.773 -52.377 1.00 92.88 86 ILE A O 1
ATOM 705 N N . VAL A 1 87 ? 32.854 4.168 -53.656 1.00 93.31 87 VAL A N 1
ATOM 706 C CA . VAL A 1 87 ? 32.429 3.053 -52.796 1.00 93.31 87 VAL A CA 1
ATOM 707 C C . VAL A 1 87 ? 33.053 3.160 -51.405 1.00 93.31 87 VAL A C 1
ATOM 709 O O . VAL A 1 87 ? 32.361 2.962 -50.408 1.00 93.31 87 VAL A O 1
ATOM 712 N N . LYS A 1 88 ? 34.335 3.524 -51.301 1.00 94.81 88 LYS A N 1
ATOM 713 C CA . LYS A 1 88 ? 34.988 3.748 -50.007 1.00 94.81 88 LYS A CA 1
ATOM 714 C C . LYS A 1 88 ? 34.287 4.853 -49.211 1.00 94.81 88 LYS A C 1
ATOM 716 O O . LYS A 1 88 ? 33.987 4.641 -48.039 1.00 94.81 88 LYS A O 1
ATOM 721 N N . HIS A 1 89 ? 33.998 5.995 -49.834 1.00 94.19 89 HIS A N 1
ATOM 722 C CA . HIS A 1 89 ? 33.264 7.076 -49.174 1.00 94.19 89 HIS A CA 1
ATOM 723 C C . HIS A 1 89 ? 31.858 6.635 -48.754 1.00 94.19 89 HIS A C 1
ATOM 725 O O . HIS A 1 89 ? 31.454 6.906 -47.631 1.00 94.19 89 HIS A O 1
ATOM 731 N N . GLN A 1 90 ? 31.143 5.878 -49.591 1.00 94.94 90 GLN A N 1
ATOM 732 C CA . GLN A 1 90 ? 29.833 5.327 -49.230 1.00 94.94 90 GLN A CA 1
ATOM 733 C C . GLN A 1 90 ? 29.902 4.378 -48.027 1.00 94.94 90 GLN A C 1
ATOM 735 O O . GLN A 1 90 ? 29.012 4.403 -47.181 1.00 94.94 90 GLN A O 1
ATOM 740 N N . ILE A 1 91 ? 30.950 3.554 -47.928 1.00 95.75 91 ILE A N 1
ATOM 741 C CA . ILE A 1 91 ? 31.171 2.669 -46.776 1.00 95.75 91 ILE A CA 1
ATOM 742 C C . ILE A 1 91 ? 31.465 3.488 -45.514 1.00 95.75 91 ILE A C 1
ATOM 744 O O . ILE A 1 91 ? 30.912 3.195 -44.455 1.00 95.75 91 ILE A O 1
ATOM 748 N N . GLU A 1 92 ? 32.306 4.517 -45.612 1.00 96.31 92 GLU A N 1
ATOM 749 C CA . GLU A 1 92 ? 32.621 5.403 -44.485 1.00 96.31 92 GLU A CA 1
ATOM 750 C C . GLU A 1 92 ? 31.389 6.192 -44.016 1.00 96.31 92 GLU A C 1
ATOM 752 O O . GLU A 1 92 ? 31.141 6.290 -42.813 1.00 96.31 92 GLU A O 1
ATOM 757 N N . ASP A 1 93 ? 30.573 6.690 -44.945 1.00 97.06 93 ASP A N 1
ATOM 758 C CA . ASP A 1 93 ? 29.321 7.382 -44.640 1.00 97.06 93 ASP A CA 1
ATOM 759 C C . ASP A 1 93 ? 28.293 6.430 -44.017 1.00 97.06 93 ASP A C 1
ATOM 761 O O . ASP A 1 93 ? 27.662 6.769 -43.014 1.00 97.06 93 ASP A O 1
ATOM 765 N N . ALA A 1 94 ? 28.163 5.207 -44.540 1.00 96.19 94 ALA A N 1
ATOM 766 C CA . ALA A 1 94 ? 27.310 4.181 -43.949 1.00 96.19 94 ALA A CA 1
ATOM 767 C C . ALA A 1 94 ? 27.765 3.807 -42.530 1.00 96.19 94 ALA A C 1
ATOM 769 O O . ALA A 1 94 ? 26.926 3.645 -41.646 1.00 96.19 94 ALA A O 1
ATOM 770 N N . ALA A 1 95 ? 29.076 3.725 -42.282 1.00 95.69 95 ALA A N 1
ATOM 771 C CA . ALA A 1 95 ? 29.616 3.460 -40.952 1.00 95.69 95 ALA A CA 1
ATOM 772 C C . ALA A 1 95 ? 29.261 4.579 -39.958 1.00 95.69 95 ALA A C 1
ATOM 774 O O . ALA A 1 95 ? 28.779 4.288 -38.864 1.00 95.69 95 ALA A O 1
ATOM 775 N N . ARG A 1 96 ? 29.404 5.852 -40.355 1.00 94.56 96 ARG A N 1
ATOM 776 C CA . ARG A 1 96 ? 29.007 7.006 -39.524 1.00 94.56 96 ARG A CA 1
ATOM 777 C C . ARG A 1 96 ? 27.502 7.043 -39.261 1.00 94.56 96 ARG A C 1
ATOM 779 O O . ARG A 1 96 ? 27.077 7.369 -38.155 1.00 94.56 96 ARG A O 1
ATOM 786 N N . LEU A 1 97 ? 26.686 6.700 -40.259 1.00 96.88 97 LEU A N 1
ATOM 787 C CA . LEU A 1 97 ? 25.234 6.607 -40.095 1.00 96.88 97 LEU A CA 1
ATOM 788 C C . LEU A 1 97 ? 24.849 5.492 -39.119 1.00 96.88 97 LEU A C 1
ATOM 790 O O . LEU A 1 97 ? 24.010 5.714 -38.251 1.00 96.88 97 LEU A O 1
ATOM 794 N N . LEU A 1 98 ? 25.473 4.316 -39.222 1.00 95.88 98 LEU A N 1
ATOM 795 C CA . LEU A 1 98 ? 25.229 3.206 -38.299 1.00 95.88 98 LEU A CA 1
ATOM 796 C C . LEU A 1 98 ? 25.670 3.538 -36.871 1.00 95.88 98 LEU A C 1
ATOM 798 O O . LEU A 1 98 ? 24.958 3.198 -35.931 1.00 95.88 98 LEU A O 1
ATOM 802 N N . GLU A 1 99 ? 26.786 4.243 -36.701 1.00 95.31 99 GLU A N 1
ATOM 803 C CA . GLU A 1 99 ? 27.224 4.751 -35.397 1.00 95.31 99 GLU A CA 1
ATOM 804 C C . GLU A 1 99 ? 26.217 5.756 -34.820 1.00 95.31 99 GLU A C 1
ATOM 806 O O . GLU A 1 99 ? 25.816 5.635 -33.665 1.00 95.31 99 GLU A O 1
ATOM 811 N N . SER A 1 100 ? 25.724 6.692 -35.638 1.00 94.19 100 SER A N 1
ATOM 812 C CA . SER A 1 100 ? 24.690 7.645 -35.222 1.00 94.19 100 SER A CA 1
ATOM 813 C C . SER A 1 100 ? 23.375 6.959 -34.844 1.00 94.19 100 SER A C 1
ATOM 815 O O . SER A 1 100 ? 22.729 7.378 -33.885 1.00 94.19 100 SER A O 1
ATOM 817 N N . ILE A 1 101 ? 22.959 5.926 -35.582 1.00 93.31 101 ILE A N 1
ATOM 818 C CA . ILE A 1 101 ? 21.769 5.129 -35.255 1.00 93.31 101 ILE A CA 1
ATOM 819 C C . ILE A 1 101 ? 22.004 4.363 -33.951 1.00 93.31 101 ILE A C 1
ATOM 821 O O . ILE A 1 101 ? 21.138 4.377 -33.082 1.00 93.31 101 ILE A O 1
ATOM 825 N N . GLY A 1 102 ? 23.179 3.753 -33.780 1.00 90.62 102 GLY A N 1
ATOM 826 C CA . GLY A 1 102 ? 23.561 3.069 -32.546 1.00 90.62 102 GLY A CA 1
ATOM 827 C C . GLY A 1 102 ? 23.519 3.996 -31.332 1.00 90.62 102 GLY A C 1
ATOM 828 O O . GLY A 1 102 ? 22.953 3.629 -30.308 1.00 90.62 102 GLY A O 1
ATOM 829 N N . MET A 1 103 ? 24.029 5.221 -31.477 1.00 87.81 103 MET A N 1
ATOM 830 C CA . MET A 1 103 ? 24.006 6.243 -30.430 1.00 87.81 103 MET A CA 1
ATOM 831 C C . MET A 1 103 ? 22.583 6.745 -30.128 1.00 87.81 103 MET A C 1
ATOM 833 O O . MET A 1 103 ? 22.237 6.971 -28.971 1.00 87.81 103 MET A O 1
ATOM 837 N N . SER A 1 104 ? 21.728 6.887 -31.147 1.00 86.31 104 SER A N 1
ATOM 838 C CA . SER A 1 104 ? 20.312 7.232 -30.948 1.00 86.31 104 SER A CA 1
ATOM 839 C C . SER A 1 104 ? 19.571 6.131 -30.190 1.00 86.31 104 SER A C 1
ATOM 841 O O . SER A 1 104 ? 18.851 6.425 -29.243 1.00 86.31 104 SER A O 1
ATOM 843 N N . ILE A 1 105 ? 19.786 4.867 -30.569 1.00 84.75 105 ILE A N 1
ATOM 844 C CA . ILE A 1 105 ? 19.178 3.715 -29.896 1.00 84.75 105 ILE A CA 1
ATOM 845 C C . ILE A 1 105 ? 19.665 3.630 -28.447 1.00 84.75 105 ILE A C 1
ATOM 847 O O . ILE A 1 105 ? 18.852 3.421 -27.554 1.00 84.75 105 ILE A O 1
ATOM 851 N N . SER A 1 106 ? 20.961 3.827 -28.179 1.00 80.50 106 SER A N 1
ATOM 852 C CA . SER A 1 106 ? 21.464 3.810 -26.800 1.00 80.50 106 SER A CA 1
ATOM 853 C C . SER A 1 106 ? 20.858 4.924 -25.948 1.00 80.50 106 SER A C 1
ATOM 855 O O . SER A 1 106 ? 20.472 4.669 -24.815 1.00 80.50 106 SER A O 1
ATOM 857 N N . HIS A 1 107 ? 20.710 6.135 -26.496 1.00 78.25 107 HIS A N 1
ATOM 858 C CA . HIS A 1 107 ? 20.087 7.243 -25.771 1.00 78.25 107 HIS A CA 1
ATOM 859 C C . HIS A 1 107 ? 18.602 7.007 -25.466 1.00 78.25 107 HIS A C 1
ATOM 861 O O . HIS A 1 107 ? 18.138 7.420 -24.403 1.00 78.25 107 HIS A O 1
ATOM 867 N N . ASP A 1 108 ? 17.871 6.335 -26.358 1.00 78.19 108 ASP A N 1
ATOM 868 C CA . ASP A 1 108 ? 16.473 5.969 -26.116 1.00 78.19 108 ASP A CA 1
ATOM 869 C C . ASP A 1 108 ? 16.350 4.865 -25.047 1.00 78.19 108 ASP A C 1
ATOM 871 O O . ASP A 1 108 ? 15.459 4.926 -24.198 1.00 78.19 108 ASP A O 1
ATOM 875 N N . LEU A 1 109 ? 17.267 3.890 -25.039 1.00 75.50 109 LEU A N 1
ATOM 876 C CA . LEU A 1 109 ? 17.276 2.786 -24.069 1.00 75.50 109 LEU A CA 1
ATOM 877 C C . LEU A 1 109 ? 17.757 3.209 -22.672 1.00 75.50 109 LEU A C 1
ATOM 879 O O . LEU A 1 109 ? 17.226 2.725 -21.676 1.00 75.50 109 LEU A O 1
ATOM 883 N N . ASP A 1 110 ? 18.685 4.164 -22.562 1.00 71.69 110 ASP A N 1
ATOM 884 C CA . ASP A 1 110 ? 19.110 4.720 -21.265 1.00 71.69 110 ASP A CA 1
ATOM 885 C C . ASP A 1 110 ? 17.936 5.368 -20.495 1.00 71.69 110 ASP A C 1
ATOM 887 O O . ASP A 1 110 ? 17.934 5.443 -19.260 1.00 71.69 110 ASP A O 1
ATOM 891 N N . GLY A 1 111 ? 16.908 5.834 -21.214 1.00 69.06 111 GLY A N 1
ATOM 892 C CA . GLY A 1 111 ? 15.671 6.347 -20.627 1.00 69.06 111 GLY A CA 1
ATOM 893 C C . GLY A 1 111 ? 14.790 5.264 -19.994 1.00 69.06 111 GLY A C 1
ATOM 894 O O . GLY A 1 111 ? 14.108 5.544 -19.004 1.00 69.06 111 GLY A O 1
ATOM 895 N N . GLU A 1 112 ? 14.824 4.035 -20.516 1.00 68.19 112 GLU A N 1
ATOM 896 C CA . GLU A 1 112 ? 14.031 2.899 -20.028 1.00 68.19 112 GLU A CA 1
ATOM 897 C C . GLU A 1 112 ? 14.505 2.451 -18.640 1.00 68.19 112 GLU A C 1
ATOM 899 O O . GLU A 1 112 ? 13.701 2.411 -17.706 1.00 68.19 112 GLU A O 1
ATOM 904 N N . ASP A 1 113 ? 15.816 2.268 -18.458 1.00 70.88 113 ASP A N 1
ATOM 905 C CA . ASP A 1 113 ? 16.431 1.931 -17.163 1.00 70.88 113 ASP A CA 1
ATOM 906 C C . ASP A 1 113 ? 16.151 2.994 -16.084 1.00 70.88 113 ASP A C 1
ATOM 908 O O . ASP A 1 113 ? 16.064 2.701 -14.886 1.00 70.88 113 ASP A O 1
ATOM 912 N N . SER A 1 114 ? 16.037 4.262 -16.489 1.00 77.44 114 SER A N 1
ATOM 913 C CA . SER A 1 114 ? 15.695 5.377 -15.598 1.00 77.44 114 SER A CA 1
ATOM 914 C C . SER A 1 114 ? 14.223 5.332 -15.181 1.00 77.44 114 SER A C 1
ATOM 916 O O . SER A 1 114 ? 13.894 5.507 -14.002 1.00 77.44 114 SER A O 1
ATOM 918 N N . TYR A 1 115 ? 13.333 5.045 -16.133 1.00 80.19 115 TYR A N 1
ATOM 919 C CA . TYR A 1 115 ? 11.902 4.952 -15.878 1.00 80.19 115 TYR A CA 1
ATOM 920 C C . TYR A 1 115 ? 11.546 3.716 -15.047 1.00 80.19 115 TYR A C 1
ATOM 922 O O . TYR A 1 115 ? 10.747 3.821 -14.119 1.00 80.19 115 TYR A O 1
ATOM 930 N N . GLU A 1 116 ? 12.191 2.573 -15.292 1.00 85.19 116 GLU A N 1
ATOM 931 C CA . GLU A 1 116 ? 12.029 1.361 -14.484 1.00 85.19 116 GLU A CA 1
ATOM 932 C C . GLU A 1 116 ? 12.412 1.607 -13.019 1.00 85.19 116 GLU A C 1
ATOM 934 O O . GLU A 1 116 ? 11.656 1.262 -12.105 1.00 85.19 116 GLU A O 1
ATOM 939 N N . LYS A 1 117 ? 13.557 2.258 -12.773 1.00 87.81 117 LYS A N 1
ATOM 940 C CA . LYS A 1 117 ? 13.999 2.613 -11.414 1.00 87.81 117 LYS A CA 1
ATOM 941 C C . LYS A 1 117 ? 13.025 3.568 -10.736 1.00 87.81 117 LYS A C 1
ATOM 943 O O . LYS A 1 117 ? 12.705 3.371 -9.564 1.00 87.81 117 LYS A O 1
ATOM 948 N N . PHE A 1 118 ? 12.541 4.576 -11.463 1.00 88.19 118 PHE A N 1
ATOM 949 C CA . PHE A 1 118 ? 11.539 5.508 -10.955 1.00 88.19 118 PHE A CA 1
ATOM 950 C C . PHE A 1 118 ? 10.239 4.785 -10.581 1.00 88.19 118 PHE A C 1
ATOM 952 O O . PHE A 1 118 ? 9.773 4.912 -9.451 1.00 88.19 118 PHE A O 1
ATOM 959 N N . LEU A 1 119 ? 9.691 3.970 -11.486 1.00 90.69 119 LEU A N 1
ATOM 960 C CA . LEU A 1 119 ? 8.468 3.205 -11.241 1.00 90.69 119 LEU A CA 1
ATOM 961 C C . LEU A 1 119 ? 8.624 2.228 -10.077 1.00 90.69 119 LEU A C 1
ATOM 963 O O . LEU A 1 119 ? 7.734 2.135 -9.235 1.00 90.69 119 LEU A O 1
ATOM 967 N N . THR A 1 120 ? 9.755 1.528 -9.998 1.00 93.62 120 THR A N 1
ATOM 968 C CA . THR A 1 120 ? 10.043 0.615 -8.888 1.00 93.62 120 THR A CA 1
ATOM 969 C C . THR A 1 120 ? 10.081 1.379 -7.565 1.00 93.62 120 THR A C 1
ATOM 971 O O . THR A 1 120 ? 9.454 0.949 -6.600 1.00 93.62 120 THR A O 1
ATOM 974 N N . GLY A 1 121 ? 10.733 2.547 -7.529 1.00 95.50 121 GLY A N 1
ATOM 975 C CA . GLY A 1 121 ? 10.773 3.418 -6.353 1.00 95.50 121 GLY A CA 1
ATOM 976 C C . GLY A 1 121 ? 9.402 3.969 -5.938 1.00 95.50 121 GLY A C 1
ATOM 977 O O . GLY A 1 121 ? 9.098 4.051 -4.746 1.00 95.50 121 GLY A O 1
ATOM 978 N N . GLU A 1 122 ? 8.545 4.319 -6.896 1.00 95.25 122 GLU A N 1
ATOM 979 C CA . GLU A 1 122 ? 7.168 4.747 -6.617 1.00 95.25 122 GLU A CA 1
ATOM 980 C C . GLU A 1 122 ? 6.312 3.590 -6.089 1.00 95.25 122 GLU A C 1
ATOM 982 O O . GLU A 1 122 ? 5.596 3.750 -5.101 1.00 95.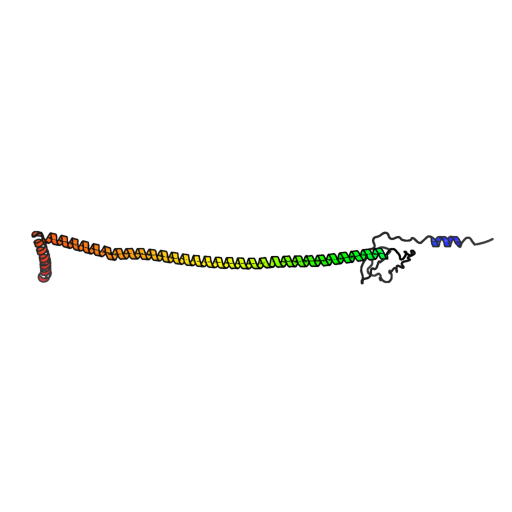25 122 GLU A O 1
ATOM 987 N N . ILE A 1 123 ? 6.432 2.392 -6.671 1.00 96.75 123 ILE A N 1
ATOM 988 C CA . ILE A 1 123 ? 5.741 1.192 -6.179 1.00 96.75 123 ILE A CA 1
ATOM 989 C C . ILE A 1 123 ? 6.158 0.886 -4.737 1.00 96.75 123 ILE A C 1
ATOM 991 O O . ILE A 1 123 ? 5.292 0.587 -3.910 1.00 96.75 123 ILE A O 1
ATOM 995 N N . THR A 1 124 ? 7.450 0.997 -4.402 1.00 97.62 124 THR A N 1
ATOM 996 C CA . THR A 1 124 ? 7.905 0.788 -3.021 1.00 97.62 124 THR A CA 1
ATOM 997 C C . THR A 1 124 ? 7.327 1.827 -2.064 1.00 97.62 124 THR A C 1
ATOM 999 O O . THR A 1 124 ? 6.800 1.448 -1.021 1.00 97.62 124 THR A O 1
ATOM 1002 N N . GLN A 1 125 ? 7.323 3.113 -2.435 1.00 97.31 125 GLN A N 1
ATOM 1003 C CA . GLN A 1 125 ? 6.738 4.178 -1.608 1.00 97.31 125 GLN A CA 1
ATOM 1004 C C . GLN A 1 125 ? 5.237 3.966 -1.372 1.00 97.31 125 GLN A C 1
ATOM 1006 O O . GLN A 1 125 ? 4.745 4.092 -0.249 1.00 97.31 125 GLN A O 1
ATOM 1011 N N . ILE A 1 126 ? 4.503 3.597 -2.423 1.00 97.19 126 ILE A N 1
ATOM 1012 C CA . ILE A 1 126 ? 3.075 3.288 -2.339 1.00 97.19 126 ILE A CA 1
ATOM 1013 C C . ILE A 1 126 ? 2.848 2.084 -1.415 1.00 97.19 126 ILE A C 1
ATOM 1015 O O . ILE A 1 126 ? 1.989 2.137 -0.534 1.00 97.19 126 ILE A O 1
ATOM 1019 N N . SER A 1 127 ? 3.635 1.017 -1.570 1.00 97.56 127 SER A N 1
ATOM 1020 C CA . SER A 1 127 ? 3.536 -0.185 -0.733 1.00 97.56 127 SER A CA 1
ATOM 1021 C C . SER A 1 127 ? 3.786 0.116 0.749 1.00 97.56 127 SER A C 1
ATOM 1023 O O . SER A 1 127 ? 3.075 -0.393 1.620 1.00 97.56 127 SER A O 1
ATOM 1025 N N . GLU A 1 128 ? 4.769 0.960 1.056 1.00 97.69 128 GLU A N 1
ATOM 1026 C CA . GLU A 1 128 ? 5.053 1.404 2.424 1.00 97.69 128 GLU A CA 1
ATOM 1027 C C . GLU A 1 128 ? 3.893 2.218 3.009 1.00 97.69 128 GLU A C 1
ATOM 1029 O O . GLU A 1 128 ? 3.468 1.974 4.144 1.00 97.69 128 GLU A O 1
ATOM 1034 N N . ALA A 1 129 ? 3.32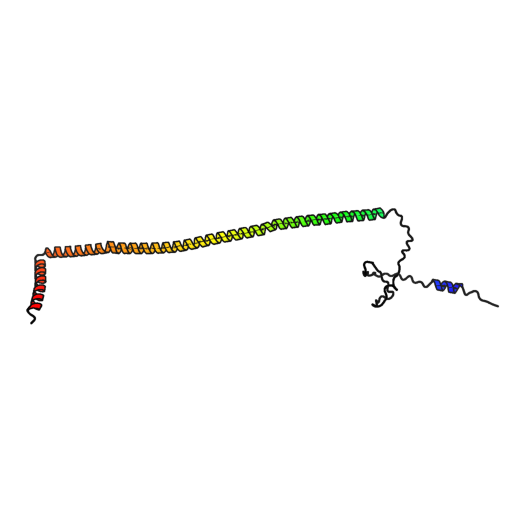2 3.135 2.223 1.00 97.69 129 ALA A N 1
ATOM 1035 C CA . ALA A 1 129 ? 2.163 3.918 2.633 1.00 97.69 129 ALA A CA 1
ATOM 1036 C C . ALA A 1 129 ? 0.948 3.023 2.936 1.00 97.69 129 ALA A C 1
ATOM 1038 O O . ALA A 1 129 ? 0.318 3.183 3.985 1.00 97.69 129 ALA A O 1
ATOM 1039 N N . PHE A 1 130 ? 0.651 2.038 2.080 1.00 97.81 130 PHE A N 1
ATOM 1040 C CA . PHE A 1 130 ? -0.438 1.082 2.316 1.00 97.81 130 PHE A CA 1
ATOM 1041 C C . PHE A 1 130 ? -0.216 0.239 3.575 1.00 97.81 130 PHE A C 1
ATOM 1043 O O . PHE A 1 130 ? -1.137 0.092 4.377 1.00 97.81 130 PHE A O 1
ATOM 1050 N N . THR A 1 131 ? 1.009 -0.238 3.803 1.00 97.88 131 THR A N 1
ATOM 1051 C CA . THR A 1 131 ? 1.355 -1.011 5.010 1.00 97.88 131 THR A CA 1
ATOM 1052 C C . THR A 1 131 ? 1.174 -0.173 6.285 1.00 97.88 131 THR A C 1
ATOM 1054 O O . THR A 1 131 ? 0.675 -0.651 7.306 1.00 97.88 131 THR A O 1
ATOM 1057 N N . SER A 1 132 ? 1.539 1.112 6.239 1.00 97.44 132 SER A N 1
ATOM 1058 C CA . SER A 1 132 ? 1.341 2.052 7.350 1.00 97.44 132 SER A CA 1
ATOM 1059 C C . SER A 1 132 ? -0.144 2.298 7.658 1.00 97.44 132 SER A C 1
ATOM 1061 O O . SER A 1 132 ? -0.559 2.314 8.825 1.00 97.44 132 SER A O 1
ATOM 1063 N N . VAL A 1 133 ? -0.966 2.442 6.614 1.00 97.69 133 VAL A N 1
ATOM 1064 C CA . VAL A 1 133 ? -2.422 2.586 6.746 1.00 97.69 133 VAL A CA 1
ATOM 1065 C C . VAL A 1 133 ? -3.042 1.322 7.336 1.00 97.69 133 VAL A C 1
ATOM 1067 O O . VAL A 1 133 ? -3.852 1.429 8.254 1.00 97.69 133 VAL A O 1
ATOM 1070 N N . GLU A 1 134 ? -2.633 0.138 6.881 1.00 97.94 134 GLU A N 1
ATOM 1071 C CA . GLU A 1 134 ? -3.107 -1.142 7.417 1.00 97.94 134 GLU A CA 1
ATOM 1072 C C . GLU A 1 134 ? -2.812 -1.271 8.917 1.00 97.94 134 GLU A C 1
ATOM 1074 O O . GLU A 1 134 ? -3.708 -1.575 9.707 1.00 97.94 134 GLU A O 1
ATOM 1079 N N . LYS A 1 135 ? -1.586 -0.940 9.340 1.00 97.81 135 LYS A N 1
ATOM 1080 C CA . LYS A 1 135 ? -1.220 -0.924 10.762 1.00 97.81 135 LYS A CA 1
ATOM 1081 C C . LYS A 1 135 ? -2.091 0.045 11.566 1.00 97.81 135 LYS A C 1
ATOM 1083 O O . LYS A 1 135 ? -2.589 -0.311 12.632 1.00 97.81 135 LYS A O 1
ATOM 1088 N N . SER A 1 136 ? -2.300 1.252 11.045 1.00 97.75 136 SER A N 1
ATOM 1089 C CA . SER A 1 136 ? -3.139 2.263 11.700 1.00 97.75 136 SER A CA 1
ATOM 1090 C C . SER A 1 136 ? -4.597 1.804 11.818 1.00 97.75 136 SER A C 1
ATOM 1092 O O . SER A 1 136 ? -5.250 2.061 12.829 1.00 97.75 136 SER A O 1
ATOM 1094 N N . LEU A 1 137 ? -5.106 1.091 10.810 1.00 97.88 137 LEU A N 1
ATOM 1095 C CA . LEU A 1 137 ? -6.461 0.546 10.796 1.00 97.88 137 LEU A CA 1
ATOM 1096 C C . LEU A 1 137 ? -6.621 -0.571 11.833 1.00 97.88 137 LEU A C 1
ATOM 1098 O O . LEU A 1 137 ? -7.592 -0.555 12.587 1.00 97.88 137 LEU A O 1
ATOM 1102 N N . LEU A 1 138 ? -5.647 -1.479 11.943 1.00 97.56 138 LEU A N 1
ATOM 1103 C CA . LEU A 1 138 ? -5.636 -2.517 12.979 1.00 97.56 138 LEU A CA 1
ATOM 1104 C C . LEU A 1 138 ? -5.600 -1.916 14.392 1.00 97.56 138 LEU A C 1
ATOM 1106 O O . LEU A 1 138 ? -6.348 -2.342 15.272 1.00 97.56 138 LEU A O 1
ATOM 1110 N N . GLU A 1 139 ? -4.778 -0.888 14.619 1.00 97.44 139 GLU A N 1
ATOM 1111 C CA . GLU A 1 139 ? -4.745 -0.178 15.903 1.00 97.44 139 GLU A CA 1
ATOM 1112 C C . GLU A 1 139 ? -6.086 0.500 16.225 1.00 97.44 139 GLU A C 1
ATOM 1114 O O . GLU A 1 139 ? -6.524 0.501 17.380 1.00 97.44 139 GLU A O 1
ATOM 1119 N N . LEU A 1 140 ? -6.756 1.064 15.216 1.00 97.31 140 LEU A N 1
ATOM 1120 C CA . LEU A 1 140 ? -8.081 1.661 15.374 1.00 97.31 140 LEU A CA 1
ATOM 1121 C C . LEU A 1 140 ? -9.161 0.616 15.656 1.00 97.31 140 LEU A C 1
ATOM 1123 O O . LEU A 1 140 ? -10.010 0.868 16.507 1.00 97.31 140 LEU A O 1
ATOM 1127 N N . GLU A 1 141 ? -9.124 -0.553 15.015 1.00 96.81 141 GLU A N 1
ATOM 1128 C CA . GLU A 1 141 ? -10.063 -1.642 15.306 1.00 96.81 141 GLU A CA 1
ATOM 1129 C C . GLU A 1 141 ? -9.939 -2.097 16.767 1.00 96.81 141 GLU A C 1
ATOM 1131 O O . GLU A 1 141 ? -10.943 -2.244 17.470 1.00 96.81 141 GLU A O 1
ATOM 1136 N N . VAL A 1 142 ? -8.705 -2.255 17.254 1.00 97.31 142 VAL A N 1
ATOM 1137 C CA . VAL A 1 142 ? -8.440 -2.617 18.652 1.00 97.31 142 VAL A CA 1
ATOM 1138 C C . VAL A 1 142 ? -8.977 -1.547 19.602 1.00 97.31 142 VAL A C 1
ATOM 1140 O O . VAL A 1 142 ? -9.677 -1.876 20.561 1.00 97.31 142 VAL A O 1
ATOM 1143 N N . LYS A 1 143 ? -8.711 -0.263 19.326 1.00 97.56 143 LYS A N 1
ATOM 1144 C CA . LYS A 1 143 ? -9.231 0.848 20.141 1.00 97.56 143 LYS A CA 1
ATOM 1145 C C . LYS A 1 143 ? -10.755 0.926 20.108 1.00 97.56 143 LYS A C 1
ATOM 1147 O O . LYS A 1 143 ? -11.360 1.219 21.134 1.00 97.56 143 LYS A O 1
ATOM 1152 N N . PHE A 1 144 ? -11.376 0.644 18.966 1.00 96.62 144 PHE A N 1
ATOM 1153 C CA . PHE A 1 144 ? -12.828 0.630 18.826 1.00 96.62 144 PHE A CA 1
ATOM 1154 C C . PHE A 1 144 ? -13.461 -0.482 19.667 1.00 96.62 144 PHE A C 1
ATOM 1156 O O . PHE A 1 144 ? -14.372 -0.207 20.446 1.00 96.62 144 PHE A O 1
ATOM 1163 N N . LYS A 1 145 ? -12.930 -1.711 19.595 1.00 95.81 145 LYS A N 1
ATOM 1164 C CA . LYS A 1 145 ? -13.375 -2.822 20.455 1.00 95.81 145 LYS A CA 1
ATOM 1165 C C . LYS A 1 145 ? -13.183 -2.501 21.934 1.00 95.81 145 LYS A C 1
ATOM 1167 O O . LYS A 1 145 ? -14.108 -2.664 22.720 1.00 95.81 145 LYS A O 1
ATOM 1172 N N . GLN A 1 146 ? -12.025 -1.957 22.303 1.00 94.50 146 GLN A N 1
ATOM 1173 C CA . GLN A 1 146 ? -11.758 -1.555 23.682 1.00 94.50 146 GLN A CA 1
ATOM 1174 C C . GLN A 1 146 ? -12.713 -0.453 24.168 1.00 94.50 146 GLN A C 1
ATOM 1176 O O . GLN A 1 146 ? -13.126 -0.470 25.327 1.00 94.50 146 GLN A O 1
ATOM 1181 N N . SER A 1 147 ? -13.068 0.507 23.309 1.00 93.94 147 SER A N 1
ATOM 1182 C CA . SER A 1 147 ? -14.060 1.538 23.629 1.00 93.94 147 SER A CA 1
ATOM 1183 C C . SER A 1 147 ? -15.439 0.924 23.848 1.00 93.94 147 SER A C 1
ATOM 1185 O O . SER A 1 147 ? -16.073 1.223 24.851 1.00 93.94 147 SER A O 1
ATOM 1187 N N . GLN A 1 148 ? -15.870 0.020 22.965 1.00 93.81 148 GLN A N 1
ATOM 1188 C CA . GLN A 1 148 ? -17.154 -0.670 23.083 1.00 93.81 148 GLN A CA 1
ATOM 1189 C C . GLN A 1 148 ? -17.246 -1.504 24.371 1.00 93.81 148 GLN A C 1
ATOM 1191 O O . GLN A 1 148 ? -18.249 -1.434 25.080 1.00 93.81 148 GLN A O 1
ATOM 1196 N N . ASP A 1 149 ? -16.192 -2.247 24.714 1.00 92.56 149 ASP A N 1
ATOM 1197 C CA . ASP A 1 149 ? -16.140 -3.023 25.957 1.00 92.56 149 ASP A CA 1
ATOM 1198 C C . ASP A 1 149 ? -16.174 -2.117 27.198 1.00 92.56 149 ASP A C 1
ATOM 1200 O O . ASP A 1 149 ? -16.820 -2.439 28.200 1.00 92.56 149 ASP A O 1
ATOM 1204 N N . ASN A 1 150 ? -15.497 -0.965 27.143 1.00 92.25 150 ASN A N 1
ATOM 1205 C CA . ASN A 1 150 ? -15.531 0.024 28.218 1.00 92.25 150 ASN A CA 1
ATOM 1206 C C . ASN A 1 150 ? -16.905 0.683 28.361 1.00 92.25 150 ASN A C 1
ATOM 1208 O O . ASN A 1 150 ? -17.336 0.879 29.496 1.00 92.25 150 ASN A O 1
ATOM 1212 N N . ASP A 1 151 ? -17.596 0.981 27.261 1.00 89.69 151 ASP A N 1
ATOM 1213 C CA . ASP A 1 151 ? -18.946 1.550 27.286 1.00 89.69 151 ASP A CA 1
ATOM 1214 C C . ASP A 1 151 ? -19.935 0.560 27.910 1.00 89.69 151 ASP A C 1
ATOM 1216 O O . ASP A 1 151 ? -20.632 0.911 28.860 1.00 89.69 151 ASP A O 1
ATOM 1220 N N . LEU A 1 152 ? -19.912 -0.712 27.492 1.00 88.56 152 LEU A N 1
ATOM 1221 C CA . LEU A 1 152 ? -20.730 -1.774 28.096 1.00 88.56 152 LEU A CA 1
ATOM 1222 C C . LEU A 1 152 ? -20.434 -1.947 29.591 1.00 88.56 152 LEU A C 1
ATOM 1224 O O . LEU A 1 152 ? -21.338 -2.147 30.409 1.00 88.56 152 LEU A O 1
ATOM 1228 N N . ARG A 1 153 ? -19.157 -1.870 29.983 1.00 88.81 153 ARG A N 1
ATOM 1229 C CA . ARG A 1 153 ? -18.770 -1.944 31.395 1.00 88.81 153 ARG A CA 1
ATOM 1230 C C . ARG A 1 153 ? -19.236 -0.713 32.170 1.00 88.81 153 ARG A C 1
ATOM 1232 O O . ARG A 1 153 ? -19.661 -0.859 33.313 1.00 88.81 153 ARG A O 1
ATOM 1239 N N . GLY A 1 154 ? -19.167 0.469 31.564 1.00 85.38 154 GLY A N 1
ATOM 1240 C CA . GLY A 1 154 ? -19.662 1.723 32.122 1.00 85.38 154 GLY A CA 1
ATOM 1241 C C . GLY A 1 154 ? -21.172 1.691 32.340 1.00 85.38 154 GLY A C 1
ATOM 1242 O O . GLY A 1 154 ? -21.630 1.991 33.439 1.00 85.38 154 GLY A O 1
ATOM 1243 N N . GLU A 1 155 ? -21.940 1.238 31.349 1.00 84.38 155 GLU A N 1
ATOM 1244 C CA . GLU A 1 155 ? -23.392 1.070 31.464 1.00 84.38 155 GLU A CA 1
ATOM 1245 C C . GLU A 1 155 ? -23.769 0.085 32.573 1.00 84.38 155 GLU A C 1
ATOM 1247 O O . GLU A 1 155 ? -24.624 0.393 33.403 1.00 84.38 155 GLU A O 1
ATOM 1252 N N . ASN A 1 156 ? -23.091 -1.064 32.657 1.00 84.88 156 ASN A N 1
ATOM 1253 C CA . ASN A 1 156 ? -23.328 -2.033 33.729 1.00 84.88 156 ASN A CA 1
ATOM 1254 C C . ASN A 1 156 ? -22.999 -1.460 35.117 1.00 84.88 156 ASN A C 1
ATOM 1256 O O . ASN A 1 156 ? -23.757 -1.667 36.062 1.00 84.88 156 ASN A O 1
ATOM 1260 N N . GLN A 1 157 ? -21.908 -0.699 35.250 1.00 87.75 157 GLN A N 1
ATOM 1261 C CA . GLN A 1 157 ? -21.558 -0.041 36.514 1.00 87.75 157 GLN A CA 1
ATOM 1262 C C . GLN A 1 157 ? -22.565 1.046 36.904 1.00 87.75 157 GLN A C 1
ATOM 1264 O O . GLN A 1 157 ? -22.900 1.171 38.081 1.00 87.75 157 GLN A O 1
ATOM 1269 N N . LEU A 1 158 ? -23.072 1.818 35.940 1.00 85.19 158 LEU A N 1
ATOM 1270 C CA . LEU A 1 158 ? -24.120 2.813 36.179 1.00 85.19 158 LEU A CA 1
ATOM 1271 C C . LEU A 1 158 ? -25.436 2.151 36.584 1.00 85.19 158 LEU A C 1
ATOM 1273 O O . LEU A 1 158 ? -26.102 2.624 37.504 1.00 85.19 158 LEU A O 1
ATOM 1277 N N . ASN A 1 159 ? -25.790 1.043 35.938 1.00 87.69 159 ASN A N 1
ATOM 1278 C CA . ASN A 1 159 ? -26.959 0.251 36.288 1.00 87.69 159 ASN A CA 1
ATOM 1279 C C . ASN A 1 159 ? -26.872 -0.244 37.744 1.00 87.69 159 ASN A C 1
ATOM 1281 O O . ASN A 1 159 ? -27.786 -0.009 38.536 1.00 87.69 159 ASN A O 1
ATOM 1285 N N . ASP A 1 160 ? -25.728 -0.810 38.136 1.00 88.38 160 ASP A N 1
ATOM 1286 C CA . ASP A 1 160 ? -25.482 -1.251 39.511 1.00 88.38 160 ASP A CA 1
ATOM 1287 C C . ASP A 1 160 ? -25.467 -0.092 40.517 1.00 88.38 160 ASP A C 1
ATOM 1289 O O . ASP A 1 160 ? -26.032 -0.216 41.601 1.00 88.38 160 ASP A O 1
ATOM 1293 N N . TYR A 1 161 ? -24.848 1.045 40.190 1.00 89.75 161 TYR A N 1
ATOM 1294 C CA . TYR A 1 161 ? -24.746 2.175 41.117 1.00 89.75 161 TYR A CA 1
ATOM 1295 C C . TYR A 1 161 ? -26.067 2.935 41.284 1.00 89.75 161 TYR A C 1
ATOM 1297 O O . TYR A 1 161 ? -26.328 3.477 42.354 1.00 89.75 161 TYR A O 1
ATOM 1305 N N . VAL A 1 162 ? -26.908 2.993 40.248 1.00 88.50 162 VAL A N 1
ATOM 1306 C CA . VAL A 1 162 ? -28.146 3.785 40.265 1.00 88.50 162 VAL A CA 1
ATOM 1307 C C . VAL A 1 162 ? -29.366 2.924 40.571 1.00 88.50 162 VAL A C 1
ATOM 1309 O O . VAL A 1 162 ? -30.139 3.269 41.464 1.00 88.50 162 VAL A O 1
ATOM 1312 N N . LEU A 1 163 ? -29.568 1.801 39.872 1.00 90.81 163 LEU A N 1
ATOM 1313 C CA . LEU A 1 163 ? -30.794 1.019 40.043 1.00 90.81 163 LEU A CA 1
ATOM 1314 C C . LEU A 1 163 ? -30.796 0.238 41.351 1.00 90.81 163 LEU A C 1
ATOM 1316 O O . LEU A 1 163 ? -31.828 0.191 42.022 1.00 90.81 163 LEU A O 1
ATOM 1320 N N . LYS A 1 164 ? -29.665 -0.353 41.746 1.00 91.75 164 LYS A N 1
ATOM 1321 C CA . LYS A 1 164 ? -29.611 -1.185 42.954 1.00 91.75 164 LYS A CA 1
ATOM 1322 C C . LYS A 1 164 ? -29.972 -0.398 44.222 1.00 91.75 164 LYS A C 1
ATOM 1324 O O . LYS A 1 164 ? -30.876 -0.854 44.924 1.00 91.75 164 LYS A O 1
ATOM 1329 N N . PRO A 1 165 ? -29.417 0.802 44.492 1.00 91.12 165 PRO A N 1
ATOM 1330 C CA . PRO A 1 165 ? -29.838 1.579 45.655 1.00 91.12 165 PRO A CA 1
ATOM 1331 C C . PRO A 1 165 ? -31.296 2.039 45.572 1.00 91.12 165 PRO A C 1
ATOM 1333 O O . PRO A 1 165 ? -31.971 2.099 46.593 1.00 91.12 165 PRO A O 1
ATOM 1336 N N . ILE A 1 166 ? -31.826 2.328 44.375 1.00 93.69 166 ILE A N 1
ATOM 1337 C CA . ILE A 1 166 ? -33.250 2.667 44.206 1.00 93.69 166 ILE A CA 1
ATOM 1338 C C . ILE A 1 166 ? -34.138 1.481 44.595 1.00 93.69 166 ILE A C 1
ATOM 1340 O O . ILE A 1 166 ? -35.143 1.673 45.282 1.00 93.69 166 ILE A O 1
ATOM 1344 N N . TYR A 1 167 ? -33.779 0.260 44.189 1.00 92.19 167 TYR A N 1
ATOM 1345 C CA . TYR A 1 167 ? -34.498 -0.944 44.603 1.00 92.19 167 TYR A CA 1
ATOM 1346 C C . TYR A 1 167 ? -34.409 -1.160 46.114 1.00 92.19 167 TYR A C 1
ATOM 1348 O O . TYR A 1 167 ? -35.441 -1.384 46.742 1.00 92.19 167 TYR A O 1
ATOM 1356 N N . GLU A 1 168 ? -33.226 -0.996 46.706 1.00 94.31 168 GLU A N 1
ATOM 1357 C CA . GLU A 1 168 ? -33.031 -1.099 48.157 1.00 94.31 168 GLU A CA 1
ATOM 1358 C C . GLU A 1 168 ? -33.869 -0.058 48.924 1.00 94.31 168 GLU A C 1
ATOM 1360 O O . GLU A 1 168 ? -34.544 -0.398 49.896 1.00 94.31 168 GLU A O 1
ATOM 1365 N N . VAL A 1 169 ? -33.911 1.196 48.458 1.00 95.06 169 VAL A N 1
ATOM 1366 C CA . VAL A 1 169 ? -34.747 2.258 49.043 1.00 95.06 169 VAL A CA 1
ATOM 1367 C C . VAL A 1 169 ? -36.232 1.943 48.880 1.00 95.06 169 VAL A C 1
ATOM 1369 O O . VAL A 1 169 ? -37.001 2.119 49.824 1.00 95.06 169 VAL A O 1
ATOM 1372 N N . LYS A 1 170 ? -36.659 1.455 47.710 1.00 95.06 170 LYS A N 1
ATOM 13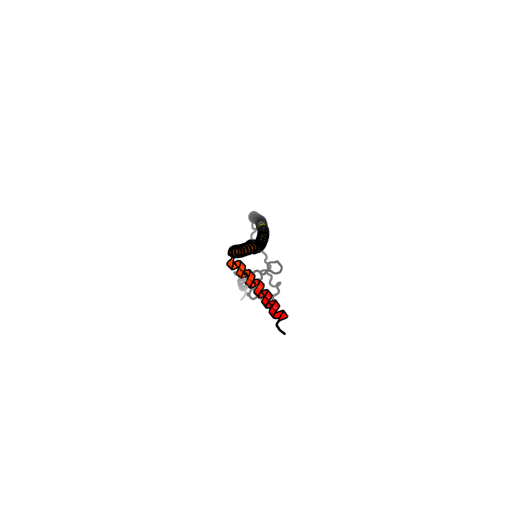73 C CA . LYS A 1 170 ? -38.049 1.048 47.466 1.00 95.06 170 LYS A CA 1
ATOM 1374 C C . LYS A 1 170 ? -38.464 -0.085 48.404 1.00 95.06 170 LYS A C 1
ATOM 1376 O O . LYS A 1 170 ? -39.558 -0.036 48.965 1.00 95.06 170 LYS A O 1
ATOM 1381 N N . ASP A 1 171 ? -37.607 -1.081 48.592 1.00 94.56 171 ASP A N 1
ATOM 1382 C CA . ASP A 1 171 ? -37.880 -2.220 49.466 1.00 94.56 171 ASP A CA 1
ATOM 1383 C C . ASP A 1 171 ? -37.903 -1.796 50.941 1.00 94.56 171 ASP A C 1
ATOM 1385 O O . ASP A 1 171 ? -38.800 -2.201 51.683 1.00 94.56 171 ASP A O 1
ATOM 1389 N N . ALA A 1 172 ? -37.009 -0.892 51.353 1.00 93.50 172 ALA A N 1
ATOM 1390 C CA . ALA A 1 172 ? -37.036 -0.285 52.682 1.00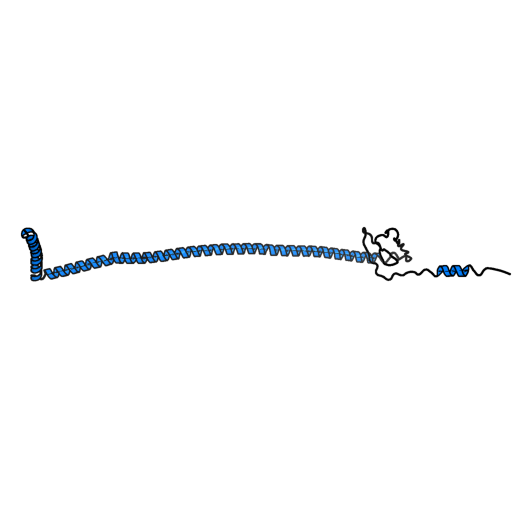 93.50 172 ALA A CA 1
ATOM 1391 C C . ALA A 1 172 ? -38.307 0.552 52.918 1.00 93.50 172 ALA A C 1
ATOM 1393 O O . ALA A 1 172 ? -38.931 0.448 53.976 1.00 93.50 172 ALA A O 1
ATOM 1394 N N . LEU A 1 173 ? -38.739 1.349 51.934 1.00 92.94 173 LEU A N 1
ATOM 1395 C CA . LEU A 1 173 ? -39.992 2.111 51.988 1.00 92.94 173 LEU A CA 1
ATOM 1396 C C . LEU A 1 173 ? -41.209 1.191 52.054 1.00 92.94 173 LEU A C 1
ATOM 1398 O O . LEU A 1 173 ? -42.122 1.450 52.839 1.00 92.94 173 LEU A O 1
ATOM 1402 N N . ARG A 1 174 ? -41.221 0.101 51.281 1.00 93.50 174 ARG A N 1
ATOM 1403 C CA . ARG A 1 174 ? -42.278 -0.911 51.338 1.00 93.50 174 ARG A CA 1
ATOM 1404 C C . ARG A 1 174 ? -42.339 -1.550 52.722 1.00 93.50 174 ARG A C 1
ATOM 1406 O O . ARG A 1 174 ? -43.396 -1.519 53.337 1.00 93.50 174 ARG A O 1
ATOM 1413 N N . GLY A 1 175 ? -41.205 -2.007 53.254 1.00 89.50 175 GLY A N 1
ATOM 1414 C CA . GLY A 1 175 ? -41.129 -2.560 54.608 1.00 89.50 175 GLY A CA 1
ATOM 1415 C C . GLY A 1 175 ? -41.570 -1.563 55.684 1.00 89.50 175 GLY A C 1
ATOM 1416 O O . GLY A 1 175 ? -42.300 -1.921 56.602 1.00 89.50 175 GLY A O 1
ATOM 1417 N N . THR A 1 176 ? -41.206 -0.286 55.544 1.00 88.88 176 THR A N 1
ATOM 1418 C CA . THR A 1 176 ? -41.651 0.783 56.457 1.00 88.88 176 THR A CA 1
ATOM 1419 C C . THR A 1 176 ? -43.157 1.021 56.351 1.00 88.88 176 THR A C 1
ATOM 1421 O O . THR A 1 176 ? -43.828 1.216 57.365 1.00 88.88 176 THR A O 1
ATOM 1424 N N . THR A 1 177 ? -43.707 0.967 55.137 1.00 88.75 177 THR A N 1
ATOM 1425 C CA . THR A 1 177 ? -45.147 1.104 54.897 1.00 88.75 177 THR A CA 1
ATOM 1426 C C . THR A 1 177 ? -45.903 -0.069 55.516 1.00 88.75 177 THR A C 1
ATOM 1428 O O . THR A 1 177 ? -46.853 0.164 56.260 1.00 88.75 177 THR A O 1
ATOM 1431 N N . ASP A 1 178 ? -45.436 -1.301 55.317 1.00 85.94 178 ASP A N 1
ATOM 1432 C CA . ASP A 1 178 ? -46.022 -2.508 55.908 1.00 85.94 178 ASP A CA 1
ATOM 1433 C C . ASP A 1 178 ? -46.003 -2.444 57.448 1.00 85.94 178 ASP A C 1
ATOM 1435 O O . ASP A 1 178 ? -47.021 -2.689 58.094 1.00 85.94 178 ASP A O 1
ATOM 1439 N N . ILE A 1 179 ? -44.889 -2.005 58.049 1.00 83.06 179 ILE A N 1
ATOM 1440 C CA . ILE A 1 179 ? -44.791 -1.777 59.502 1.00 83.06 179 ILE A CA 1
ATOM 1441 C C . ILE A 1 179 ? -45.774 -0.690 59.957 1.00 83.06 179 ILE A C 1
ATOM 1443 O O . ILE A 1 179 ? -46.450 -0.855 60.969 1.00 83.06 179 ILE A O 1
ATOM 1447 N N . SER A 1 180 ? -45.878 0.424 59.228 1.00 80.75 180 SER A N 1
ATOM 1448 C CA . SER A 1 180 ? -46.794 1.516 59.583 1.00 80.75 180 SER A CA 1
ATOM 1449 C C . SER A 1 180 ? -48.270 1.116 59.490 1.00 80.75 180 SER A C 1
ATOM 1451 O O . SER A 1 180 ? -49.073 1.554 60.316 1.00 80.75 180 SER A O 1
ATOM 1453 N N . LEU A 1 181 ? -48.627 0.248 58.538 1.00 82.00 181 LEU A N 1
ATOM 1454 C CA . LEU A 1 181 ? -49.957 -0.349 58.445 1.00 82.00 181 LEU A CA 1
ATOM 1455 C C . LEU A 1 181 ? -50.220 -1.290 59.626 1.00 82.00 181 LEU A C 1
ATOM 1457 O O . LEU A 1 181 ? -51.271 -1.168 60.251 1.00 82.00 181 LEU A O 1
ATOM 1461 N N . GLY A 1 182 ? -49.254 -2.137 59.993 1.00 74.19 182 GLY A N 1
ATOM 1462 C CA . GLY A 1 182 ? -49.377 -3.018 61.160 1.00 74.19 182 GLY A CA 1
ATOM 1463 C C . GLY A 1 182 ? -49.444 -2.267 62.498 1.00 74.19 182 GLY A C 1
ATOM 1464 O O . GLY A 1 182 ? -50.144 -2.673 63.418 1.00 74.19 182 GLY A O 1
ATOM 1465 N N . LEU A 1 183 ? -48.795 -1.101 62.612 1.00 69.06 183 LEU A N 1
ATOM 1466 C CA . LEU A 1 183 ? -48.924 -0.220 63.783 1.00 69.06 183 LEU A CA 1
ATOM 1467 C C . LEU A 1 183 ? -50.306 0.448 63.892 1.00 69.06 183 LEU A C 1
ATOM 1469 O O . LEU A 1 183 ? -50.686 0.912 64.970 1.00 69.06 183 LEU A O 1
ATOM 1473 N N . ARG A 1 184 ? -51.058 0.536 62.790 1.00 71.50 184 ARG A N 1
ATOM 1474 C CA . ARG A 1 184 ? -52.403 1.125 62.775 1.00 71.50 184 ARG A CA 1
ATOM 1475 C C . ARG A 1 184 ? -53.446 0.179 63.378 1.00 71.50 184 ARG A C 1
ATOM 1477 O O . ARG A 1 184 ? -54.468 0.657 63.874 1.00 71.50 184 ARG A O 1
ATOM 1484 N N . ASP A 1 185 ? -53.182 -1.128 63.383 1.00 75.56 185 ASP A N 1
ATOM 1485 C CA . ASP A 1 185 ? -53.997 -2.116 64.082 1.00 75.56 185 ASP A CA 1
ATOM 1486 C C . ASP A 1 185 ? -53.549 -2.255 65.550 1.00 75.56 185 ASP A C 1
ATOM 1488 O O . ASP A 1 185 ? -52.457 -2.726 65.877 1.00 75.56 185 ASP A O 1
ATOM 1492 N N . LYS A 1 186 ? -54.431 -1.853 66.474 1.00 69.88 186 LYS A N 1
ATOM 1493 C CA . LYS A 1 186 ? -54.183 -1.926 67.923 1.00 69.88 186 LYS A CA 1
ATOM 1494 C C . LYS A 1 186 ? -53.922 -3.359 68.403 1.00 69.88 186 LYS A C 1
ATOM 1496 O O . LYS A 1 186 ? -53.201 -3.532 69.385 1.00 69.88 186 LYS A O 1
ATOM 1501 N N . HIS A 1 187 ? -54.505 -4.374 67.763 1.00 73.19 187 HIS A N 1
ATOM 1502 C CA . HIS A 1 187 ? -54.308 -5.773 68.153 1.00 73.19 187 HIS A CA 1
ATOM 1503 C C . HIS A 1 187 ? -52.956 -6.315 67.692 1.00 73.19 187 HIS A C 1
ATOM 1505 O O . HIS A 1 187 ? -52.288 -7.026 68.446 1.00 73.19 187 HIS A O 1
ATOM 1511 N N . GLU A 1 188 ? -52.510 -5.919 66.506 1.00 72.50 188 GLU A N 1
ATOM 1512 C CA . GLU A 1 188 ? -51.212 -6.316 65.969 1.00 72.50 188 GLU A CA 1
ATOM 1513 C C . GLU A 1 188 ? -50.056 -5.655 66.736 1.00 72.50 188 GLU A C 1
ATOM 1515 O O . GLU A 1 188 ? -49.071 -6.317 67.072 1.00 72.50 188 GLU A O 1
ATOM 1520 N N . LEU A 1 189 ? -50.227 -4.394 67.144 1.00 73.06 189 LEU A N 1
ATOM 1521 C CA . LEU A 1 189 ? -49.283 -3.661 67.991 1.00 73.06 189 LEU A CA 1
ATOM 1522 C C . LEU A 1 189 ? -49.136 -4.302 69.384 1.00 73.06 189 LEU A C 1
ATOM 1524 O O . LEU A 1 189 ? -48.018 -4.474 69.878 1.00 73.06 189 LEU A O 1
ATOM 1528 N N . LEU A 1 190 ? -50.243 -4.736 69.999 1.00 72.81 190 LEU A N 1
ATOM 1529 C CA . LEU A 1 190 ? -50.207 -5.524 71.238 1.00 72.81 190 LEU A CA 1
ATOM 1530 C C . LEU A 1 190 ? -49.499 -6.872 71.034 1.00 72.81 190 LEU A C 1
ATOM 1532 O O . LEU A 1 190 ? -48.683 -7.259 71.868 1.00 72.81 190 LEU A O 1
ATOM 1536 N N . SER A 1 191 ? -49.749 -7.556 69.915 1.00 78.12 191 SER A N 1
ATOM 1537 C CA . SER A 1 191 ? -49.067 -8.806 69.544 1.00 78.12 191 SER A CA 1
ATOM 1538 C C . SER A 1 191 ? -47.547 -8.619 69.402 1.00 78.12 191 SER A C 1
ATOM 1540 O O . SER A 1 191 ? -46.766 -9.391 69.965 1.00 78.12 191 SER A O 1
ATOM 1542 N N . LEU A 1 192 ? -47.108 -7.551 68.728 1.00 75.56 192 LEU A N 1
ATOM 1543 C CA . LEU A 1 192 ? -45.696 -7.197 68.554 1.00 75.56 192 LEU A CA 1
ATOM 1544 C C . LEU A 1 192 ? -45.011 -6.883 69.891 1.00 75.56 192 LEU A C 1
ATOM 1546 O O . LEU A 1 192 ? -43.897 -7.355 70.149 1.00 75.56 192 LEU A O 1
ATOM 1550 N N . ILE A 1 193 ? -45.680 -6.140 70.776 1.00 78.44 193 ILE A N 1
ATOM 1551 C CA . ILE A 1 193 ? -45.177 -5.854 72.125 1.00 78.44 193 ILE A CA 1
ATOM 1552 C C . ILE A 1 193 ? -45.067 -7.148 72.939 1.00 78.44 193 ILE A C 1
ATOM 1554 O O . ILE A 1 193 ? -44.003 -7.413 73.497 1.00 78.44 193 ILE A O 1
ATOM 1558 N N . VAL A 1 194 ? -46.103 -7.992 72.955 1.00 80.56 194 VAL A N 1
ATOM 1559 C CA . VAL A 1 194 ? -46.092 -9.276 73.678 1.00 80.56 194 VAL A CA 1
ATOM 1560 C C . VAL A 1 194 ? -45.003 -10.207 73.142 1.00 80.56 194 VAL A C 1
ATOM 1562 O O . VAL A 1 194 ? -44.314 -10.846 73.930 1.00 80.56 194 VAL A O 1
ATOM 1565 N N . ARG A 1 195 ? -44.766 -10.250 71.826 1.00 81.50 195 ARG A N 1
ATOM 1566 C CA . ARG A 1 195 ? -43.705 -11.070 71.220 1.00 81.50 195 ARG A CA 1
ATOM 1567 C C . ARG A 1 195 ? -42.301 -10.543 71.537 1.00 81.50 195 ARG A C 1
ATOM 1569 O O . ARG A 1 195 ? -41.413 -11.337 71.847 1.00 81.50 195 ARG A O 1
ATOM 1576 N N . SER A 1 196 ? -42.086 -9.227 71.489 1.00 80.44 196 SER A N 1
ATOM 1577 C CA . SER A 1 196 ? -40.786 -8.617 71.821 1.00 80.44 196 SER A CA 1
ATOM 1578 C C . SER A 1 196 ? -40.459 -8.703 73.315 1.00 80.44 196 SER A C 1
ATOM 1580 O O . SER A 1 196 ? -39.313 -8.959 73.688 1.00 80.44 196 SER A O 1
ATOM 1582 N N . GLN A 1 197 ? -41.458 -8.547 74.187 1.00 82.56 197 GLN A N 1
ATOM 1583 C CA . GLN A 1 197 ? -41.282 -8.746 75.620 1.00 82.56 197 GLN A CA 1
ATOM 1584 C C . GLN A 1 197 ? -41.203 -10.226 75.977 1.00 82.56 197 GLN A C 1
ATOM 1586 O O . GLN A 1 197 ? -40.405 -10.578 76.831 1.00 82.56 197 GLN A O 1
ATOM 1591 N N . GLY A 1 198 ? -41.935 -11.103 75.289 1.00 82.44 198 GLY A N 1
ATOM 1592 C CA . GLY A 1 198 ? -41.892 -12.552 75.484 1.00 82.44 198 GLY A CA 1
ATOM 1593 C C . GLY A 1 198 ? -40.549 -13.172 75.098 1.00 82.44 198 GLY A C 1
ATOM 1594 O O . GLY A 1 198 ? -40.072 -14.067 75.794 1.00 82.44 198 GLY A O 1
ATOM 1595 N N . SER A 1 199 ? -39.889 -12.668 74.049 1.00 79.94 199 SER A N 1
ATOM 1596 C CA . SER A 1 199 ? -38.526 -13.088 73.701 1.00 79.94 199 SER A CA 1
ATOM 1597 C C . SER A 1 199 ? -37.499 -12.572 74.710 1.00 79.94 199 SER A C 1
ATOM 1599 O O . SER A 1 199 ? -36.632 -13.336 75.126 1.00 79.94 199 SER A O 1
ATOM 1601 N N . ARG A 1 200 ? -37.629 -11.321 75.176 1.00 78.81 200 ARG A N 1
ATOM 1602 C CA . ARG A 1 200 ? -36.781 -10.751 76.238 1.00 78.81 200 ARG A CA 1
ATOM 1603 C C . ARG A 1 200 ? -36.969 -11.466 77.575 1.00 78.81 200 ARG A C 1
ATOM 1605 O O . ARG A 1 200 ? -35.972 -11.796 78.199 1.00 78.81 200 ARG A O 1
ATOM 1612 N N . LEU A 1 201 ? -38.205 -11.760 77.983 1.00 77.12 201 LEU A N 1
ATOM 1613 C CA . LEU A 1 201 ? -38.513 -12.543 79.182 1.00 77.12 201 LEU A CA 1
ATOM 1614 C C . LEU A 1 201 ? -38.068 -13.996 79.043 1.00 77.12 201 LEU A C 1
ATOM 1616 O O . LEU A 1 201 ? -37.603 -14.556 80.022 1.00 77.12 201 LEU A O 1
ATOM 1620 N N . SER A 1 202 ? -38.180 -14.610 77.860 1.00 78.19 202 SER A N 1
ATOM 1621 C CA . SER A 1 202 ? -37.663 -15.969 77.634 1.00 78.19 202 SER A CA 1
ATOM 1622 C C . SER A 1 202 ? -36.142 -16.014 77.702 1.00 78.19 202 SER A C 1
ATOM 1624 O O . SER A 1 202 ? -35.603 -16.957 78.267 1.00 78.19 202 SER A O 1
ATOM 1626 N N . ARG A 1 203 ? -35.452 -14.989 77.184 1.00 79.69 203 ARG A N 1
ATOM 1627 C CA . ARG A 1 203 ? -33.999 -14.835 77.336 1.00 79.69 203 ARG A CA 1
ATOM 1628 C C . ARG A 1 203 ? -33.622 -14.644 78.801 1.00 79.69 203 ARG A C 1
ATOM 1630 O O . ARG A 1 203 ? -32.812 -15.394 79.315 1.00 79.69 203 ARG A O 1
ATOM 1637 N N . LEU A 1 204 ? -34.304 -13.734 79.497 1.00 77.88 204 LEU A N 1
ATOM 1638 C CA . LEU A 1 204 ? -34.081 -13.477 80.920 1.00 77.88 204 LEU A CA 1
ATOM 1639 C C . LEU A 1 204 ? -34.400 -14.710 81.783 1.00 77.88 204 LEU A C 1
ATOM 1641 O O . LEU A 1 204 ? -33.689 -15.002 82.730 1.00 77.88 204 LEU A O 1
ATOM 1645 N N . LYS A 1 205 ? -35.436 -15.478 81.432 1.00 78.88 205 LYS A N 1
ATOM 1646 C CA . LYS A 1 205 ? -35.754 -16.774 82.041 1.00 78.88 205 LYS A CA 1
ATOM 1647 C C . LYS A 1 205 ? -34.661 -17.800 81.758 1.00 78.88 205 LYS A C 1
ATOM 1649 O O . LYS A 1 205 ? -34.264 -18.491 82.679 1.00 78.88 205 LYS A O 1
ATOM 1654 N N . ALA A 1 206 ? -34.173 -17.916 80.528 1.00 80.31 206 ALA A N 1
ATOM 1655 C CA . ALA A 1 206 ? -33.075 -18.829 80.221 1.00 80.31 206 ALA A CA 1
ATOM 1656 C C . ALA A 1 206 ? -31.792 -18.452 80.983 1.00 80.31 206 ALA A C 1
ATOM 1658 O O . ALA A 1 206 ? -31.109 -19.343 81.472 1.00 80.31 206 ALA A O 1
ATOM 1659 N N . ASP A 1 207 ? -31.516 -17.157 81.144 1.00 79.50 207 ASP A N 1
ATOM 1660 C CA . ASP A 1 207 ? -30.321 -16.656 81.831 1.00 79.50 207 ASP A CA 1
ATOM 1661 C C . ASP A 1 207 ? -30.417 -16.760 83.369 1.00 79.50 207 ASP A C 1
ATOM 1663 O O . ASP A 1 207 ? -29.395 -16.927 84.027 1.00 79.50 207 ASP A O 1
ATOM 1667 N N . TYR A 1 208 ? -31.621 -16.681 83.957 1.00 75.19 208 TYR A N 1
ATOM 1668 C CA . TYR A 1 208 ? -31.819 -16.684 85.421 1.00 75.19 208 TYR A CA 1
ATOM 1669 C C . TYR A 1 208 ? -32.466 -17.954 86.002 1.00 75.19 208 TYR A C 1
ATOM 1671 O O . TYR A 1 208 ? -32.390 -18.156 87.212 1.00 75.19 208 TYR A O 1
ATOM 1679 N N . LEU A 1 209 ? -33.129 -18.791 85.195 1.00 71.19 209 LEU A N 1
ATOM 1680 C CA . LEU A 1 209 ? -33.827 -20.009 85.646 1.00 71.19 209 LEU A CA 1
ATOM 1681 C C . LEU A 1 209 ? -33.206 -21.316 85.118 1.00 71.19 209 LEU A C 1
ATOM 1683 O O . LEU A 1 209 ? -33.726 -22.374 85.454 1.00 71.19 209 LEU A O 1
ATOM 1687 N N . ASN A 1 210 ? -32.110 -21.274 84.346 1.00 57.84 210 ASN A N 1
ATOM 1688 C CA . ASN A 1 210 ? -31.280 -22.459 84.076 1.00 57.84 210 ASN A CA 1
ATOM 1689 C C . ASN A 1 210 ? -30.074 -22.517 85.035 1.00 57.84 210 ASN A C 1
ATOM 1691 O O . ASN A 1 210 ? -28.934 -22.274 84.633 1.00 57.84 210 ASN A O 1
ATOM 1695 N N . VAL A 1 211 ? -30.355 -22.864 86.295 1.00 51.66 211 VAL A N 1
ATOM 1696 C CA . VAL A 1 211 ? -29.461 -23.654 87.164 1.00 51.66 211 VAL A CA 1
ATOM 1697 C C . VAL A 1 211 ? -30.135 -24.999 87.382 1.00 51.66 211 VAL A C 1
ATOM 1699 O O . VAL A 1 211 ? -31.356 -24.981 87.659 1.00 51.66 211 VAL A O 1
#

InterPro domains:
  IPR026772 Fin bud initiation factor [PF15819] (22-210)
  IPR026772 Fin bud initiation factor [PTHR31185] (17-211)

Radius of gyration: 70.32 Å; chains: 1; bounding box: 136×54×195 Å

Foldseek 3Di:
DYDDDPPDPVVVVVVPPPDPPPDDPDDQDWDDDPNDTAGFDDPPPDDDPPDDPVVRGDDDPPPPPDPPDPPDVVVVVVVVVVVVVVVVVVVVVVVVVVVVVVVVVVVVVVVVVVVVVVVVVVVVVVVVVVVVVVVVVVVVVVVVVVVVVVVVVVVVVCCCVPVVVVVVVVVVVVVVVVVVVLVVDPVSVVVVVCVVVVVVVVVVCCVPVPD

Organism: Oncorhynchus kisutch (NCBI:txid8019)

Secondary structure (DSSP, 8-state):
-----SSSHHHHHHHTS--------S-PPPEEETTEEE----SSSPPPTT--TTTT-------------TTSSHHHHHHHHHHHHHHHHHHHHHHHHHHHHHHHHHHHHHHHHHHHHHHHHHHHHHHHHHHHHHHHHHHHHHHHHHHHHHHHHHHHHHHHHHHHHHHHHHHHHHHHHHHHHHHHSHHHHHHHHHHHHHHHHHHHHHHHH--

Sequence (211 aa):
MGSAWTQPLAMVCWQYITNPQRFYTGPLKPEMSNGTFHHFFVPDGDYEDNDDPEQCQMLFKFADRRACGVHHDEDSDSVVREDFIIVKHQIEDAARLLESIGMSISHDLDGEDSYEKFLTGEITQISEAFTSVEKSLLELEVKFKQSQDNDLRGENQLNDYVLKPIYEVKDALRGTTDISLGLRDKHELLSLIVRSQGSRLSRLKADYLNV